Protein AF-A0A8T0PZX8-F1 (afdb_monomer)

Solvent-accessible surface area (backbone atoms only — not comparable to full-atom values): 11006 Å² total; per-residue (Å²): 132,82,58,60,73,60,50,55,68,70,72,46,56,75,95,49,55,88,48,50,64,61,62,67,60,56,53,52,51,56,51,53,50,53,57,45,56,72,73,74,70,61,57,67,67,56,56,52,50,53,52,47,52,56,51,48,56,43,44,46,49,36,42,56,49,49,52,52,53,50,48,55,52,49,53,53,52,51,56,52,50,52,54,53,54,57,38,67,77,66,71,53,68,79,55,51,58,56,54,52,52,54,54,48,51,53,50,54,52,50,52,51,50,52,51,52,41,54,54,36,50,50,48,53,55,52,49,39,56,49,49,24,73,74,72,77,47,68,53,48,58,55,52,48,55,61,39,56,73,36,97,81,28,54,62,41,57,60,73,65,45,64,70,56,54,53,51,51,53,53,52,52,53,53,53,51,50,56,51,52,51,54,63,59,53,55,60,53,48,56,54,64,74,74,106

Secondary structure (DSSP, 8-state):
---HHHHHHHSS-GGGGGGS--HHHHHHHHHHHHHHHHSS---HHHHHHHHHHHHHHHHHHHHHHHHHHHHHHHHHHHHHHHHHHHHHHHT-HHHHHHHHHHHHHHHHHHHHHHHHHHHHHHHHHHHHHHHHHHH-S-HHHHHHHHHHTSTT-HHHHHHH-HHHHHHHHHHHHHHHHHHHHHHHHHHHHHHHH--

InterPro domains:
  IPR004331 SPX domain [PF03105] (98-145)
  IPR004331 SPX domain [PS51382] (2-145)
  IPR045264 SPXM, SPX domain [cd14479] (2-141)
  IPR051572 Vacuolar Transporter Chaperone Complex Subunit [PTHR46140] (2-164)

Sequence (195 aa):
MVNFGKKLMVDQVEEWKGYYINYKLMKKMLKQYVEQTQHGGKDREHVLKEFSRILDDQIERIVLFLLQQQGHLASRIEELGEQRTALLEQYDISQVSQLRDAYREVGFDLIKLLRFVDMNATGIRKILKKFDKRFGYKFTDYYVTTRANHPYSQLQQVFKQVGIVAVVGALSRNLEYLHTMKEVLYPSMIIQQLL

Foldseek 3Di:
DDDLVVVLVVLDDPVCNVLAQPLVVLVVLLVVVLVVVVPDDDDPVVSLVVSLVVLVVSLVSNLVVLVVLLVVLVVLLVVLVVVVVVCVVVVDLVCLVVSLVSLVVSVVSLVNSVSRLVSRLVSSVVSLVVNCVSPVDPSVVVSCVVLVPDPPRSVCCSVVVPSSVVSVVSSVVVNVVSVVVVVVVPVVVVVVVVD

Structure (mmCIF, N/CA/C/O backbone):
data_AF-A0A8T0PZX8-F1
#
_entry.id   AF-A0A8T0PZX8-F1
#
loop_
_atom_site.group_PDB
_atom_site.id
_atom_site.type_symbol
_atom_site.label_atom_id
_atom_site.label_alt_id
_atom_site.label_comp_id
_atom_site.label_asym_id
_atom_site.label_entity_id
_atom_site.label_seq_id
_atom_site.pdbx_PDB_ins_code
_atom_site.Cartn_x
_atom_site.Cartn_y
_atom_site.Cartn_z
_atom_site.occupancy
_atom_site.B_iso_or_equiv
_atom_site.auth_seq_id
_atom_site.auth_comp_id
_atom_site.auth_asym_id
_atom_site.auth_atom_id
_atom_site.pdbx_PDB_model_num
ATOM 1 N N . MET A 1 1 ? 9.037 -23.197 -11.081 1.00 44.50 1 MET A N 1
ATOM 2 C CA . MET A 1 1 ? 9.090 -21.819 -10.527 1.00 44.50 1 MET A CA 1
ATOM 3 C C . MET A 1 1 ? 7.834 -21.065 -10.967 1.00 44.50 1 MET A C 1
ATOM 5 O O . MET A 1 1 ? 7.644 -20.874 -12.161 1.00 44.50 1 MET A O 1
ATOM 9 N N . VAL A 1 2 ? 6.936 -20.715 -10.038 1.00 49.59 2 VAL A N 1
ATOM 10 C CA . VAL A 1 2 ? 5.604 -20.156 -10.356 1.00 49.59 2 VAL A CA 1
ATOM 11 C C . VAL A 1 2 ? 5.730 -18.804 -11.072 1.00 49.59 2 VAL A C 1
ATOM 13 O O . VAL A 1 2 ? 6.507 -17.936 -10.665 1.00 49.59 2 VAL A O 1
ATOM 16 N N . ASN A 1 3 ? 4.970 -18.615 -12.153 1.00 82.00 3 ASN A N 1
ATOM 17 C CA . ASN A 1 3 ? 4.946 -17.372 -12.920 1.00 82.00 3 ASN A CA 1
ATOM 18 C C . ASN A 1 3 ? 4.297 -16.263 -12.076 1.00 82.00 3 ASN A C 1
ATOM 20 O O . ASN A 1 3 ? 3.077 -16.137 -12.056 1.00 82.00 3 ASN A O 1
ATOM 24 N N . PHE A 1 4 ? 5.115 -15.454 -11.392 1.00 85.50 4 PHE A N 1
ATOM 25 C CA . PHE A 1 4 ? 4.650 -14.351 -10.537 1.00 85.50 4 PHE A CA 1
ATOM 26 C C . PHE A 1 4 ? 3.641 -13.434 -11.236 1.00 85.50 4 PHE A C 1
ATOM 28 O O . PHE A 1 4 ? 2.720 -12.960 -10.594 1.00 85.50 4 PHE A O 1
ATOM 35 N N . GLY A 1 5 ? 3.767 -13.229 -12.554 1.00 82.38 5 GLY A N 1
ATOM 36 C CA . GLY A 1 5 ? 2.787 -12.439 -13.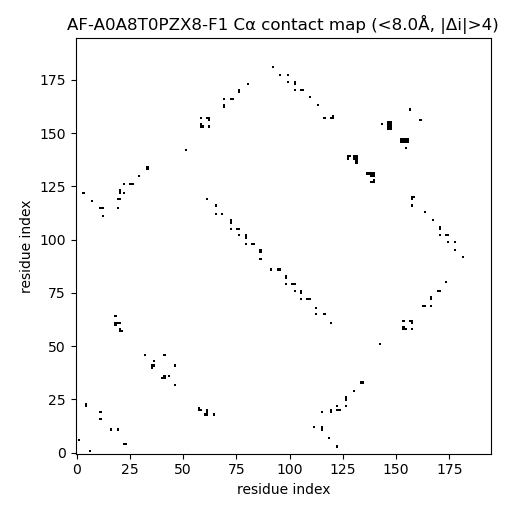296 1.00 82.38 5 GLY A CA 1
ATOM 37 C C . GLY A 1 5 ? 1.385 -13.053 -13.282 1.00 82.38 5 GLY A C 1
ATOM 38 O O . GLY A 1 5 ? 0.426 -12.309 -13.171 1.00 82.38 5 GLY A O 1
ATOM 39 N N . LYS A 1 6 ? 1.264 -14.386 -13.359 1.00 85.62 6 LYS A N 1
ATOM 40 C CA . LYS A 1 6 ? -0.027 -15.083 -13.237 1.00 85.62 6 LYS A CA 1
ATOM 41 C C . LYS A 1 6 ? -0.547 -15.024 -11.801 1.00 85.62 6 LYS A C 1
ATOM 43 O O . LYS A 1 6 ? -1.702 -14.682 -11.606 1.00 85.62 6 LYS A O 1
ATOM 48 N N . LYS A 1 7 ? 0.328 -15.283 -10.819 1.00 85.81 7 LYS A N 1
ATOM 49 C CA . LYS A 1 7 ? -0.013 -15.189 -9.390 1.00 85.81 7 LYS A CA 1
ATOM 50 C C . LYS A 1 7 ? -0.561 -13.803 -9.042 1.00 85.81 7 LYS A C 1
ATOM 52 O O . LYS A 1 7 ? -1.638 -13.711 -8.485 1.00 85.81 7 LYS A O 1
ATOM 57 N N . LEU A 1 8 ? 0.136 -12.744 -9.455 1.00 86.06 8 LEU A N 1
ATOM 58 C CA . LEU A 1 8 ? -0.289 -11.362 -9.242 1.00 86.06 8 LEU A CA 1
ATOM 59 C C . LEU A 1 8 ? -1.695 -11.097 -9.797 1.00 86.06 8 LEU A C 1
ATOM 61 O O . LEU A 1 8 ? -2.457 -10.429 -9.128 1.00 86.06 8 LEU A O 1
ATOM 65 N N . MET A 1 9 ? -2.053 -11.613 -10.978 1.00 84.69 9 MET A N 1
ATOM 66 C CA . MET A 1 9 ? -3.389 -11.363 -11.541 1.00 84.69 9 MET A CA 1
ATOM 67 C C . MET A 1 9 ? -4.508 -12.140 -10.844 1.00 84.69 9 MET A C 1
ATOM 69 O O . MET A 1 9 ? -5.630 -11.659 -10.816 1.00 84.69 9 MET A O 1
ATOM 73 N N . VAL A 1 10 ? -4.221 -13.334 -10.321 1.00 86.06 10 VAL A N 1
ATOM 74 C CA . VAL A 1 10 ? -5.215 -14.172 -9.625 1.00 86.06 10 VAL A CA 1
ATOM 75 C C . VAL A 1 10 ? -5.410 -13.717 -8.180 1.00 86.06 10 VAL A C 1
ATOM 77 O O . VAL A 1 10 ? -6.518 -13.730 -7.665 1.00 86.06 10 VAL A O 1
ATOM 80 N N . ASP A 1 11 ? -4.326 -13.299 -7.532 1.00 86.50 11 ASP A N 1
ATOM 81 C CA . ASP A 1 11 ? -4.306 -12.958 -6.110 1.00 86.50 11 ASP A CA 1
ATOM 82 C C . ASP A 1 11 ? -4.643 -11.484 -5.833 1.00 86.50 11 ASP A C 1
ATOM 84 O O . ASP A 1 11 ? -4.536 -11.025 -4.692 1.00 86.50 11 ASP A O 1
ATOM 88 N N . GLN A 1 12 ? -4.983 -10.732 -6.879 1.00 89.25 12 GLN A N 1
ATOM 89 C CA . GLN A 1 12 ? -5.394 -9.340 -6.789 1.00 89.25 12 GLN A CA 1
ATOM 90 C C . GLN A 1 12 ? -6.764 -9.224 -6.128 1.00 89.25 12 GLN A C 1
ATOM 92 O O . GLN A 1 12 ? -7.689 -9.966 -6.440 1.00 89.25 12 GLN A O 1
ATOM 97 N N . VAL A 1 13 ? -6.882 -8.253 -5.230 1.00 91.69 13 VAL A N 1
ATOM 98 C CA . VAL A 1 13 ? -8.173 -7.760 -4.757 1.00 91.69 13 VAL A CA 1
ATOM 99 C C . VAL A 1 13 ? -8.804 -6.987 -5.922 1.00 91.69 13 VAL A C 1
ATOM 101 O O . VAL A 1 13 ? -8.167 -6.070 -6.452 1.00 91.69 13 VAL A O 1
ATOM 104 N N . GLU A 1 14 ? -9.995 -7.392 -6.374 1.00 90.44 14 GLU A N 1
ATOM 105 C CA . GLU A 1 14 ? -10.574 -6.909 -7.641 1.00 90.44 14 GLU A CA 1
ATOM 106 C C . GLU A 1 14 ? -10.841 -5.402 -7.588 1.00 90.44 14 GLU A C 1
ATOM 108 O O . GLU A 1 14 ? -10.471 -4.681 -8.516 1.00 90.44 14 GLU A O 1
ATOM 113 N N . GLU A 1 15 ? -11.356 -4.902 -6.462 1.00 93.31 15 GLU A N 1
ATOM 114 C CA . GLU A 1 15 ? -11.605 -3.476 -6.245 1.00 93.31 15 GLU A CA 1
ATOM 115 C C . GLU A 1 15 ? -10.320 -2.626 -6.258 1.00 93.31 15 GLU A C 1
ATOM 117 O O . GLU A 1 15 ? -10.371 -1.419 -6.491 1.00 93.31 15 GLU A O 1
ATOM 122 N N . TRP A 1 16 ? -9.144 -3.235 -6.055 1.00 96.31 16 TRP A N 1
ATOM 123 C CA . TRP A 1 16 ? -7.860 -2.526 -5.957 1.00 96.31 16 TRP A CA 1
ATOM 124 C C . TRP A 1 16 ? -6.928 -2.764 -7.143 1.00 96.31 16 TRP A C 1
ATOM 126 O O . TRP A 1 16 ? -5.789 -2.290 -7.158 1.00 96.31 16 TRP A O 1
ATOM 136 N N . LYS A 1 17 ? -7.390 -3.486 -8.164 1.00 93.06 17 LYS A N 1
ATOM 137 C CA . LYS A 1 17 ? -6.601 -3.929 -9.321 1.00 93.06 17 LYS A CA 1
ATOM 138 C C . LYS A 1 17 ? -5.787 -2.818 -9.991 1.00 93.06 17 LYS A C 1
ATOM 140 O O . LYS A 1 17 ? -4.640 -3.050 -10.375 1.00 93.06 17 LYS A O 1
ATOM 145 N N . GLY A 1 18 ? -6.350 -1.611 -10.086 1.00 94.00 18 GLY A N 1
ATOM 146 C CA . GLY A 1 18 ? -5.702 -0.438 -10.684 1.00 94.00 18 GLY A CA 1
ATOM 147 C C . GLY A 1 18 ? -4.492 0.094 -9.907 1.00 94.00 18 GLY A C 1
ATOM 148 O O . GLY A 1 18 ? -3.626 0.747 -10.492 1.00 94.00 18 GLY A O 1
ATOM 149 N N . TYR A 1 19 ? -4.391 -0.222 -8.617 1.00 96.81 19 TYR A N 1
ATOM 150 C CA . TYR A 1 19 ? -3.339 0.281 -7.733 1.00 96.81 19 TYR A CA 1
ATOM 151 C C . TYR A 1 19 ? -2.151 -0.669 -7.615 1.00 96.81 19 TYR A C 1
ATOM 153 O O . TYR A 1 19 ? -1.088 -0.257 -7.163 1.00 96.81 19 TYR A O 1
ATOM 161 N N . TYR A 1 20 ? -2.276 -1.920 -8.067 1.00 96.62 20 TYR A N 1
ATOM 162 C CA . TYR A 1 20 ? -1.140 -2.836 -8.112 1.00 96.62 20 TYR A CA 1
ATOM 163 C C . TYR A 1 20 ? -0.103 -2.403 -9.158 1.00 96.62 20 TYR A C 1
ATOM 165 O O . TYR A 1 20 ? -0.408 -1.768 -10.174 1.00 96.62 20 TYR A O 1
ATOM 173 N N . ILE A 1 21 ? 1.147 -2.812 -8.947 1.00 95.44 21 ILE A N 1
ATOM 174 C CA . ILE A 1 21 ? 2.220 -2.651 -9.925 1.00 95.44 21 ILE A CA 1
ATOM 175 C C . ILE A 1 21 ? 1.834 -3.321 -11.245 1.00 95.44 21 ILE A C 1
ATOM 177 O O . ILE A 1 21 ? 1.529 -4.518 -11.298 1.00 95.44 21 ILE A O 1
ATOM 181 N N . ASN A 1 22 ? 1.924 -2.579 -12.353 1.00 95.06 22 ASN A N 1
ATOM 182 C CA . ASN A 1 22 ? 1.667 -3.134 -13.677 1.00 95.06 22 ASN A CA 1
ATOM 183 C C . ASN A 1 22 ? 2.859 -3.981 -14.164 1.00 95.06 22 ASN A C 1
ATOM 185 O O . ASN A 1 22 ? 3.610 -3.624 -15.073 1.00 95.06 22 ASN A O 1
ATOM 189 N N . TYR A 1 23 ? 3.042 -5.152 -13.551 1.00 94.19 23 TYR A N 1
ATOM 190 C CA . TYR A 1 23 ? 4.178 -6.037 -13.811 1.00 94.19 23 TYR A CA 1
ATOM 191 C C . TYR A 1 23 ? 4.241 -6.514 -15.273 1.00 94.19 23 TYR A C 1
ATOM 193 O O . TYR A 1 23 ? 5.318 -6.816 -15.794 1.00 94.19 23 TYR A O 1
ATOM 201 N N . LYS A 1 24 ? 3.092 -6.600 -15.960 1.00 92.06 24 LYS A N 1
ATOM 202 C CA . LYS A 1 24 ? 3.024 -6.951 -17.386 1.00 92.06 24 LYS A CA 1
ATOM 203 C C . LYS A 1 24 ? 3.605 -5.835 -18.253 1.00 92.06 24 LYS A C 1
ATOM 205 O O . LYS A 1 24 ? 4.468 -6.137 -19.078 1.00 92.06 24 LYS A O 1
ATOM 210 N N . LEU A 1 25 ? 3.179 -4.588 -18.037 1.00 93.00 25 LEU A N 1
ATOM 211 C CA . LEU A 1 25 ? 3.715 -3.412 -18.725 1.00 93.00 25 LEU A CA 1
ATOM 212 C C . LEU A 1 25 ? 5.226 -3.314 -18.520 1.00 93.00 25 LEU A C 1
ATOM 214 O O . LEU A 1 25 ? 5.972 -3.332 -19.494 1.00 93.00 25 LEU A O 1
ATOM 218 N N . MET A 1 26 ? 5.680 -3.353 -17.265 1.00 93.88 26 MET A N 1
ATOM 219 C CA . MET A 1 26 ? 7.102 -3.226 -16.940 1.00 93.88 26 MET A CA 1
ATOM 220 C C . MET A 1 26 ? 7.957 -4.300 -17.627 1.00 93.88 26 MET A C 1
ATOM 222 O O . MET A 1 26 ? 9.027 -4.020 -18.160 1.00 93.88 26 MET A O 1
ATOM 226 N N . LYS A 1 27 ? 7.477 -5.551 -17.684 1.00 93.44 27 LYS A N 1
ATOM 227 C CA . LYS A 1 27 ? 8.163 -6.621 -18.429 1.00 93.44 27 LYS A CA 1
ATOM 228 C C . LYS A 1 27 ? 8.225 -6.357 -19.933 1.00 93.44 27 LYS A C 1
ATOM 230 O O . LYS A 1 27 ? 9.238 -6.698 -20.542 1.00 93.44 27 LYS A O 1
ATOM 235 N N . LYS A 1 28 ? 7.145 -5.839 -20.528 1.00 92.31 28 LYS A N 1
ATOM 236 C CA . LYS A 1 28 ? 7.087 -5.523 -21.963 1.00 92.31 28 LYS A CA 1
ATOM 237 C C . LYS A 1 28 ? 8.106 -4.436 -22.300 1.00 92.31 28 LYS A C 1
ATOM 239 O O . LYS A 1 28 ? 8.876 -4.616 -23.236 1.00 92.31 28 LYS A O 1
ATOM 244 N N . MET A 1 29 ? 8.174 -3.395 -21.476 1.00 90.06 29 MET A N 1
ATOM 245 C CA . MET A 1 29 ? 9.145 -2.311 -21.618 1.00 90.06 29 MET A CA 1
ATOM 246 C C . MET A 1 29 ? 10.589 -2.808 -21.558 1.00 90.06 29 MET A C 1
ATOM 248 O O . MET A 1 29 ? 11.374 -2.521 -22.453 1.00 90.06 29 MET A O 1
ATOM 252 N N . LEU A 1 30 ? 10.924 -3.653 -20.574 1.00 89.69 30 LEU A N 1
ATOM 253 C CA . LEU A 1 30 ? 12.258 -4.259 -20.497 1.00 89.69 30 LEU A CA 1
ATOM 254 C C . LEU A 1 30 ? 12.631 -5.037 -21.765 1.00 89.69 30 LEU A C 1
ATOM 256 O O . LEU A 1 30 ? 13.795 -5.047 -22.147 1.00 89.69 30 LEU A O 1
ATOM 260 N N . LYS A 1 31 ? 11.668 -5.718 -22.399 1.00 89.81 31 LYS A N 1
ATOM 261 C CA . LYS A 1 31 ? 11.915 -6.447 -23.649 1.00 89.81 31 LYS A CA 1
ATOM 262 C C . LYS A 1 31 ? 12.235 -5.478 -24.794 1.00 89.81 31 LYS A C 1
ATOM 264 O O . LYS A 1 31 ? 13.222 -5.688 -25.487 1.00 89.81 31 LYS A O 1
ATOM 269 N N . GLN A 1 32 ? 11.450 -4.409 -24.927 1.00 87.50 32 GLN A N 1
ATOM 270 C CA . GLN A 1 32 ? 11.656 -3.376 -25.948 1.00 87.50 32 GLN A CA 1
ATOM 271 C C . GLN A 1 32 ? 13.009 -2.677 -25.792 1.00 87.50 32 GLN A C 1
ATOM 273 O O . GLN A 1 32 ? 13.695 -2.443 -26.780 1.00 87.50 32 GLN A O 1
ATOM 278 N N . TYR A 1 33 ? 13.429 -2.389 -24.558 1.00 86.00 33 TYR A N 1
ATOM 279 C CA . TYR A 1 33 ? 14.741 -1.796 -24.311 1.00 86.00 33 TYR A CA 1
ATOM 280 C C . TYR A 1 33 ? 15.886 -2.714 -24.726 1.00 86.00 33 TYR A C 1
ATOM 282 O O . TYR A 1 33 ? 16.826 -2.232 -25.343 1.00 86.00 33 TYR A O 1
ATOM 290 N N . VAL A 1 34 ? 15.794 -4.024 -24.462 1.00 83.69 34 VAL A N 1
ATOM 291 C CA . VAL A 1 34 ? 16.811 -4.983 -24.928 1.00 83.69 34 VAL A CA 1
ATOM 292 C C . VAL A 1 34 ? 16.920 -4.962 -26.455 1.00 83.69 34 VAL A C 1
ATOM 294 O O . VAL A 1 34 ? 18.023 -4.814 -26.976 1.00 83.69 34 VAL A O 1
ATOM 297 N N . GLU A 1 35 ? 15.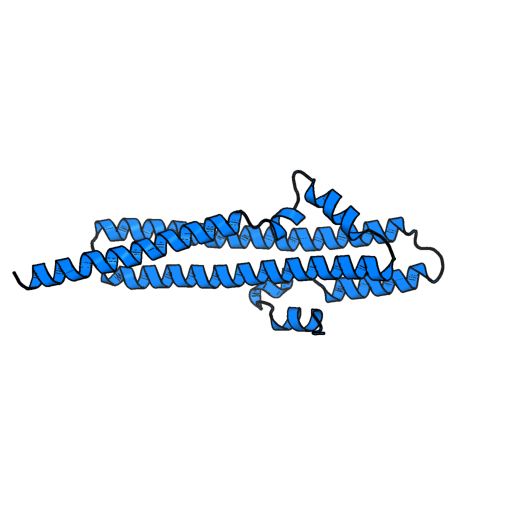789 -5.035 -27.162 1.00 82.88 35 GLU A N 1
ATOM 298 C CA . GLU A 1 35 ? 15.740 -4.991 -28.632 1.00 82.88 35 GLU A CA 1
ATOM 299 C C . GLU A 1 35 ? 16.363 -3.688 -29.177 1.00 82.88 35 GLU A C 1
ATOM 301 O O . GLU A 1 35 ? 17.179 -3.731 -30.096 1.00 82.88 35 GLU A O 1
ATOM 306 N N . GLN A 1 36 ? 16.061 -2.541 -28.558 1.00 77.25 36 GLN A N 1
ATOM 307 C CA . GLN A 1 36 ? 16.585 -1.222 -28.947 1.00 77.25 36 GLN A CA 1
ATOM 308 C C . GLN A 1 36 ? 18.080 -1.049 -28.644 1.00 77.25 36 GLN A C 1
ATOM 310 O O . GLN A 1 36 ? 18.794 -0.420 -29.419 1.00 77.25 36 GLN A O 1
ATOM 315 N N . THR A 1 37 ? 18.581 -1.619 -27.545 1.00 74.88 37 THR A N 1
ATOM 316 C CA . THR A 1 37 ? 20.015 -1.567 -27.209 1.00 74.88 37 THR A CA 1
ATOM 317 C C . THR A 1 37 ? 20.876 -2.468 -28.097 1.00 74.88 37 THR A C 1
ATOM 319 O O . THR A 1 37 ? 22.060 -2.196 -28.257 1.00 74.88 37 THR A O 1
ATOM 322 N N . GLN A 1 38 ? 20.297 -3.512 -28.702 1.00 71.38 38 GLN A N 1
ATOM 323 C CA . GLN A 1 38 ? 21.009 -4.437 -29.592 1.00 71.38 38 GLN A CA 1
ATOM 324 C C . GLN A 1 38 ? 21.144 -3.924 -31.037 1.00 71.38 38 GLN A C 1
ATOM 326 O O . GLN A 1 38 ? 22.088 -4.309 -31.716 1.00 71.38 38 GLN A O 1
ATOM 331 N N . HIS A 1 39 ? 20.247 -3.044 -31.497 1.00 61.72 39 HIS A N 1
ATOM 332 C CA . HIS A 1 39 ? 20.202 -2.559 -32.889 1.00 61.72 39 HIS A CA 1
ATOM 333 C C . HIS A 1 39 ? 20.787 -1.144 -33.083 1.00 61.72 39 HIS A C 1
ATOM 335 O O . HIS A 1 39 ? 20.496 -0.490 -34.078 1.00 61.72 39 HIS A O 1
ATOM 341 N N . GLY A 1 40 ? 21.634 -0.678 -32.156 1.00 55.28 40 GLY A N 1
ATOM 342 C CA . GLY A 1 40 ? 22.456 0.522 -32.349 1.00 55.28 40 GLY A CA 1
ATOM 343 C C . GLY A 1 40 ? 21.797 1.859 -31.990 1.00 55.28 40 GLY A C 1
ATOM 344 O O . GLY A 1 40 ? 21.529 2.667 -32.871 1.00 55.28 40 GLY A O 1
ATOM 345 N N . GLY A 1 41 ? 21.669 2.157 -30.688 1.00 55.53 41 GLY A N 1
ATOM 346 C CA . GLY A 1 41 ? 21.868 3.549 -30.250 1.00 55.53 41 GLY A CA 1
ATOM 347 C C . GLY A 1 41 ? 20.813 4.231 -29.377 1.00 55.53 41 GLY A C 1
ATOM 348 O O . GLY A 1 41 ? 20.714 5.452 -29.441 1.00 55.53 41 GLY A O 1
ATOM 349 N N . LYS A 1 42 ? 20.059 3.536 -28.513 1.00 57.03 42 LYS A N 1
ATOM 350 C CA . LYS A 1 42 ? 19.557 4.253 -27.323 1.00 57.03 42 LYS A CA 1
ATOM 351 C C . LYS A 1 42 ? 20.672 4.362 -26.296 1.00 57.03 42 LYS A C 1
ATOM 353 O O . LYS A 1 42 ? 21.214 3.340 -25.874 1.00 57.03 42 LYS A O 1
ATOM 358 N N . ASP A 1 43 ? 20.964 5.597 -25.893 1.00 72.25 43 ASP A N 1
ATOM 359 C CA . ASP A 1 43 ? 21.873 5.869 -24.791 1.00 72.25 43 ASP A CA 1
ATOM 360 C C . ASP A 1 43 ? 21.383 5.112 -23.551 1.00 72.25 43 ASP A C 1
ATOM 362 O O . ASP A 1 43 ? 20.216 5.184 -23.150 1.00 72.25 43 ASP A O 1
ATOM 366 N N . ARG A 1 44 ? 22.272 4.313 -22.973 1.00 74.88 44 ARG A N 1
ATOM 367 C CA . ARG A 1 44 ? 22.003 3.487 -21.797 1.00 74.88 44 ARG A CA 1
ATOM 368 C C . ARG A 1 44 ? 21.448 4.333 -20.651 1.00 74.88 44 ARG A C 1
ATOM 370 O O . ARG A 1 44 ? 20.591 3.861 -19.901 1.00 74.88 44 ARG A O 1
ATOM 377 N N . GLU A 1 45 ? 21.913 5.573 -20.537 1.00 81.06 45 GLU A N 1
ATOM 378 C CA . GLU A 1 45 ? 21.422 6.535 -19.557 1.00 81.06 45 GLU A CA 1
ATOM 379 C C . GLU A 1 45 ? 19.927 6.833 -19.744 1.00 81.06 45 GLU A C 1
ATOM 381 O O . GLU A 1 45 ? 19.164 6.826 -18.774 1.00 81.06 45 GLU A O 1
ATOM 386 N N . HIS A 1 46 ? 19.471 6.979 -20.990 1.00 84.62 46 HIS A N 1
ATOM 387 C CA . HIS A 1 46 ? 18.061 7.193 -21.303 1.00 84.62 46 HIS A CA 1
ATOM 388 C C . HIS A 1 46 ? 17.193 6.017 -20.838 1.00 84.62 46 HIS A C 1
ATOM 390 O O . HIS A 1 46 ? 16.157 6.226 -20.210 1.00 84.62 46 HIS A O 1
ATOM 396 N N . VAL A 1 47 ? 17.614 4.773 -21.098 1.00 85.44 47 VAL A N 1
ATOM 397 C CA . VAL A 1 47 ? 16.876 3.568 -20.668 1.00 85.44 47 VAL A CA 1
ATOM 398 C C . VAL A 1 47 ? 16.753 3.508 -19.144 1.00 85.44 47 VAL A C 1
ATOM 400 O O . VAL A 1 47 ? 15.678 3.209 -18.619 1.00 85.44 47 VAL A O 1
ATOM 403 N N . LEU A 1 48 ? 17.840 3.813 -18.429 1.00 84.44 48 LEU A N 1
ATOM 404 C CA . LEU A 1 48 ? 17.857 3.847 -16.965 1.00 84.44 48 LEU A CA 1
ATOM 405 C C . LEU A 1 48 ? 16.914 4.921 -16.422 1.00 84.44 48 LEU A C 1
ATOM 407 O O . LEU A 1 48 ? 16.119 4.641 -15.521 1.00 84.44 48 LEU A O 1
ATOM 411 N N . LYS A 1 49 ? 16.970 6.129 -16.986 1.00 88.31 49 LYS A N 1
ATOM 412 C CA . LYS A 1 49 ? 16.132 7.260 -16.582 1.00 88.31 49 LYS A CA 1
ATOM 413 C C . LYS A 1 49 ? 14.653 6.986 -16.846 1.00 88.31 49 LYS A C 1
ATOM 415 O O . LYS A 1 49 ? 13.828 7.178 -15.956 1.00 88.31 49 LYS A O 1
ATOM 420 N N . GLU A 1 50 ? 14.321 6.480 -18.030 1.00 90.50 50 GLU A N 1
ATOM 421 C CA . GLU A 1 50 ? 12.946 6.176 -18.431 1.00 90.50 50 GLU A CA 1
ATOM 422 C C . GLU A 1 50 ? 12.349 5.041 -17.587 1.00 90.50 50 GLU A C 1
ATOM 424 O O . GLU A 1 50 ? 11.233 5.161 -17.081 1.00 90.50 50 GLU A O 1
ATOM 429 N N . PHE A 1 51 ? 13.105 3.957 -17.368 1.00 90.69 51 PHE A N 1
ATOM 430 C CA . PHE A 1 51 ? 12.668 2.865 -16.498 1.00 90.69 51 PHE A CA 1
ATOM 431 C C . PHE A 1 51 ? 12.484 3.322 -15.047 1.00 90.69 51 PHE A C 1
ATOM 433 O O . PHE A 1 51 ? 11.485 2.960 -14.424 1.00 90.69 51 PHE A O 1
ATOM 440 N N . SER A 1 52 ? 13.421 4.120 -14.522 1.00 91.50 52 SER A N 1
ATOM 441 C CA . SER A 1 52 ? 13.340 4.649 -13.157 1.00 91.50 52 SER A CA 1
ATOM 442 C C . SER A 1 52 ? 12.103 5.514 -12.980 1.00 91.50 52 SER A C 1
ATOM 444 O O . SER A 1 52 ? 11.345 5.262 -12.055 1.00 91.50 52 SER A O 1
ATOM 446 N N . ARG A 1 53 ? 11.849 6.449 -13.907 1.00 93.88 53 ARG A N 1
ATOM 447 C CA . ARG A 1 53 ? 10.671 7.324 -13.870 1.00 93.88 53 ARG A CA 1
ATOM 448 C C . ARG A 1 53 ? 9.377 6.519 -13.811 1.00 93.88 53 ARG A C 1
ATOM 450 O O . ARG A 1 53 ? 8.540 6.756 -12.958 1.00 93.88 53 ARG A O 1
ATOM 457 N N . ILE A 1 54 ? 9.233 5.518 -14.675 1.00 94.56 54 ILE A N 1
ATOM 458 C CA . ILE A 1 54 ? 8.000 4.726 -14.724 1.00 94.56 54 ILE A CA 1
ATOM 459 C C . ILE A 1 54 ? 7.849 3.858 -13.475 1.00 94.56 54 ILE A C 1
ATOM 461 O O . ILE A 1 54 ? 6.736 3.675 -12.991 1.00 94.56 54 ILE A O 1
ATOM 465 N N . LEU A 1 55 ? 8.945 3.315 -12.938 1.00 94.81 55 LEU A N 1
ATOM 466 C CA . LEU A 1 55 ? 8.892 2.586 -11.674 1.00 94.81 55 LEU A CA 1
ATOM 467 C C . LEU A 1 55 ? 8.545 3.515 -10.499 1.00 94.81 55 LEU A C 1
ATOM 469 O O . LEU A 1 55 ? 7.736 3.115 -9.665 1.00 94.81 55 LEU A O 1
ATOM 473 N N . ASP A 1 56 ? 9.101 4.729 -10.473 1.00 94.06 56 ASP A N 1
ATOM 474 C CA . ASP A 1 56 ? 8.779 5.777 -9.501 1.00 94.06 56 ASP A CA 1
ATOM 475 C C . ASP A 1 56 ? 7.268 6.111 -9.574 1.00 94.06 56 ASP A C 1
ATOM 477 O O . ASP A 1 56 ? 6.592 6.001 -8.553 1.00 94.06 56 ASP A O 1
ATOM 481 N N . ASP A 1 57 ? 6.704 6.333 -10.773 1.00 94.94 57 ASP A N 1
ATOM 482 C CA . ASP A 1 57 ? 5.260 6.573 -10.989 1.00 94.94 57 ASP A CA 1
ATOM 483 C C . ASP A 1 57 ? 4.389 5.399 -10.478 1.00 94.94 57 ASP A C 1
ATOM 485 O O . ASP A 1 57 ? 3.318 5.584 -9.893 1.00 94.94 57 ASP A O 1
ATOM 489 N N . GLN A 1 58 ? 4.820 4.147 -10.705 1.00 95.88 58 GLN A N 1
ATOM 490 C CA . GLN A 1 58 ? 4.098 2.979 -10.184 1.00 95.88 58 GLN A CA 1
ATOM 491 C C . GLN A 1 58 ? 4.139 2.925 -8.651 1.00 95.88 58 GLN A C 1
ATOM 493 O O . GLN A 1 58 ? 3.132 2.569 -8.039 1.00 95.88 58 GLN A O 1
ATOM 498 N N . ILE A 1 59 ? 5.286 3.234 -8.039 1.00 94.50 59 ILE A N 1
ATOM 499 C CA . ILE A 1 59 ? 5.460 3.217 -6.581 1.00 94.50 59 ILE A CA 1
ATOM 500 C C . ILE A 1 59 ? 4.640 4.324 -5.935 1.00 94.50 59 ILE A C 1
ATOM 502 O O . ILE A 1 59 ? 3.944 4.046 -4.965 1.00 94.50 59 ILE A O 1
ATOM 506 N N . GLU A 1 60 ? 4.669 5.536 -6.481 1.00 94.31 60 GLU A N 1
ATOM 507 C CA . GLU A 1 60 ? 3.865 6.653 -5.988 1.00 94.31 60 GLU A CA 1
ATOM 508 C C . GLU A 1 60 ? 2.381 6.282 -5.941 1.00 94.31 60 GLU A C 1
ATOM 510 O O . GLU A 1 60 ? 1.749 6.392 -4.893 1.00 94.31 60 GLU A O 1
ATOM 515 N N . ARG A 1 61 ? 1.836 5.722 -7.030 1.00 96.25 61 ARG A N 1
ATOM 516 C CA . ARG A 1 61 ? 0.436 5.273 -7.060 1.00 96.25 61 ARG A CA 1
ATOM 517 C C . ARG A 1 61 ? 0.123 4.231 -5.981 1.00 96.25 61 ARG A C 1
ATOM 519 O O . ARG A 1 61 ? -0.943 4.286 -5.371 1.00 96.25 61 ARG A O 1
ATOM 526 N N . ILE A 1 62 ? 1.028 3.275 -5.757 1.00 95.50 62 ILE A N 1
ATOM 527 C CA . ILE A 1 62 ? 0.880 2.248 -4.712 1.00 95.50 62 ILE A CA 1
ATOM 528 C C . ILE A 1 62 ? 0.860 2.898 -3.326 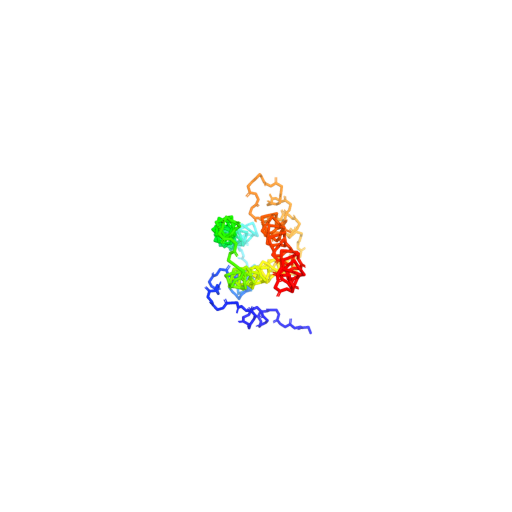1.00 95.50 62 ILE A C 1
ATOM 530 O O . ILE A 1 62 ? 0.049 2.512 -2.487 1.00 95.50 62 ILE A O 1
ATOM 534 N N . VAL A 1 63 ? 1.745 3.865 -3.083 1.00 93.06 63 VAL A N 1
ATOM 535 C CA . VAL A 1 63 ? 1.880 4.522 -1.780 1.00 93.06 63 VAL A CA 1
ATOM 536 C C . VAL A 1 63 ? 0.700 5.437 -1.485 1.00 93.06 63 VAL A C 1
ATOM 538 O O . VAL A 1 63 ? 0.145 5.350 -0.396 1.00 93.06 63 VAL A O 1
ATOM 541 N N . LEU A 1 64 ? 0.265 6.257 -2.443 1.00 94.56 64 LEU A N 1
ATOM 542 C CA . LEU A 1 64 ? -0.911 7.113 -2.265 1.00 94.56 64 LEU A CA 1
ATOM 543 C C . LEU A 1 64 ? -2.156 6.283 -1.940 1.00 94.56 64 LEU A C 1
ATOM 545 O O . LEU A 1 64 ? -2.904 6.615 -1.023 1.00 94.56 64 LEU A O 1
ATOM 549 N N . PHE A 1 65 ? -2.333 5.154 -2.631 1.00 96.00 65 PHE A N 1
ATOM 550 C CA . PHE A 1 65 ? -3.418 4.230 -2.328 1.00 96.00 65 PHE A CA 1
ATOM 551 C C . PHE A 1 65 ? -3.279 3.592 -0.938 1.00 96.00 65 PHE A C 1
ATOM 553 O O . PHE A 1 65 ? -4.255 3.519 -0.196 1.00 96.00 65 PHE A O 1
ATOM 560 N N . LEU A 1 66 ? -2.071 3.163 -0.556 1.00 92.88 66 LEU A N 1
ATOM 561 C CA . LEU A 1 66 ? -1.802 2.626 0.779 1.00 92.88 66 LEU A CA 1
ATOM 562 C C . LEU A 1 66 ? -2.162 3.640 1.877 1.00 92.88 66 LEU A C 1
ATOM 564 O O . LEU A 1 66 ? -2.868 3.277 2.815 1.00 92.88 66 LEU A O 1
ATOM 568 N N . LEU A 1 67 ? -1.731 4.895 1.735 1.00 92.31 67 LEU A N 1
ATOM 569 C CA . LEU A 1 67 ? -2.040 5.971 2.680 1.00 92.31 67 LEU A CA 1
ATOM 570 C C . LEU A 1 67 ? -3.548 6.205 2.794 1.00 92.31 67 LEU A C 1
ATOM 572 O O . LEU A 1 67 ? -4.073 6.308 3.900 1.00 92.31 67 LEU A O 1
ATOM 576 N N . GLN A 1 68 ? -4.255 6.221 1.662 1.00 95.38 68 GLN A N 1
ATOM 577 C CA . GLN A 1 68 ? -5.708 6.356 1.645 1.00 95.38 68 GLN A CA 1
ATOM 578 C C . GLN A 1 68 ? -6.393 5.218 2.423 1.00 95.38 68 GLN A C 1
ATOM 580 O O . GLN A 1 68 ? -7.249 5.476 3.267 1.00 95.38 68 GLN A O 1
ATOM 585 N N . GLN A 1 69 ? -6.000 3.961 2.187 1.00 95.62 69 GLN A N 1
ATOM 586 C CA . GLN A 1 69 ? -6.584 2.816 2.899 1.00 95.62 69 GLN A CA 1
ATOM 587 C C . GLN A 1 69 ? -6.236 2.815 4.393 1.00 95.62 69 GLN A C 1
ATOM 589 O O . GLN A 1 69 ? -7.082 2.475 5.216 1.00 95.62 69 GLN A O 1
ATOM 594 N N . GLN A 1 70 ? -5.023 3.233 4.766 1.00 91.44 70 GLN A N 1
ATOM 595 C CA . GLN A 1 70 ? -4.655 3.419 6.173 1.00 91.44 70 GLN A CA 1
ATOM 596 C C . GLN A 1 70 ? -5.531 4.474 6.852 1.00 91.44 70 GLN A C 1
ATOM 598 O O . GLN A 1 70 ? -5.983 4.236 7.968 1.00 91.44 70 GLN A O 1
ATOM 603 N N . GLY A 1 71 ? -5.807 5.593 6.172 1.00 94.00 71 GLY A N 1
ATOM 604 C CA . GLY A 1 71 ? -6.729 6.623 6.653 1.00 94.00 71 GLY A CA 1
ATOM 605 C C . GLY A 1 71 ? -8.135 6.073 6.887 1.00 94.00 71 GLY A C 1
ATOM 606 O O . GLY A 1 71 ? -8.671 6.229 7.977 1.00 94.00 71 GLY A O 1
ATOM 607 N N . HIS A 1 72 ? -8.692 5.336 5.920 1.00 96.06 72 HIS A N 1
ATOM 608 C CA . HIS A 1 72 ? -10.009 4.705 6.072 1.00 96.06 72 HIS A CA 1
ATOM 609 C C . HIS A 1 72 ? -10.077 3.735 7.260 1.00 96.06 72 HIS A C 1
ATOM 611 O O . HIS A 1 72 ? -11.055 3.742 8.006 1.00 96.06 72 HIS A O 1
ATOM 617 N N . LEU A 1 73 ? -9.048 2.903 7.456 1.00 95.31 73 LEU A N 1
ATOM 618 C CA . LEU A 1 73 ? -8.990 1.991 8.601 1.00 95.31 73 LEU A CA 1
ATOM 619 C C . LEU A 1 73 ? -8.859 2.752 9.925 1.00 95.31 73 LEU A C 1
ATOM 621 O O . LEU A 1 73 ? -9.510 2.380 10.897 1.00 95.31 73 LEU A O 1
ATOM 625 N N . ALA A 1 74 ? -8.040 3.805 9.965 1.00 93.44 74 ALA A N 1
ATOM 626 C CA . ALA A 1 74 ? -7.855 4.625 11.157 1.00 93.44 74 ALA A CA 1
ATOM 627 C C . ALA A 1 74 ? -9.163 5.306 11.582 1.00 93.44 74 ALA A C 1
ATOM 629 O O . ALA A 1 74 ? -9.561 5.143 12.733 1.00 93.44 74 ALA A O 1
ATOM 630 N N . SER A 1 75 ? -9.865 5.965 10.653 1.00 96.38 75 SER A N 1
ATOM 631 C CA . SER A 1 75 ? -11.155 6.612 10.931 1.00 96.38 75 SER A CA 1
ATOM 632 C C . SER A 1 75 ? -12.196 5.614 11.438 1.00 96.38 75 SER A C 1
ATOM 634 O O . SER A 1 75 ? -12.833 5.859 12.454 1.00 96.38 75 SER A O 1
ATOM 636 N N . ARG A 1 76 ? -12.300 4.428 10.821 1.00 97.12 76 ARG A N 1
ATOM 637 C CA . ARG A 1 76 ? -13.216 3.383 11.310 1.00 97.12 76 ARG A CA 1
ATOM 638 C C . ARG A 1 76 ? -12.869 2.909 12.721 1.00 97.12 76 ARG A C 1
ATOM 640 O O . ARG A 1 76 ? -13.764 2.635 13.509 1.00 97.12 76 ARG A O 1
ATOM 647 N N . ILE A 1 77 ? -11.585 2.777 13.059 1.00 94.25 77 ILE A N 1
ATOM 648 C CA . ILE A 1 77 ? -11.170 2.388 14.417 1.00 94.25 77 ILE A CA 1
ATOM 649 C C . ILE A 1 77 ? -11.520 3.476 15.437 1.00 94.25 77 ILE A C 1
ATOM 651 O O . ILE A 1 77 ? -11.920 3.135 16.551 1.00 94.25 77 ILE A O 1
ATOM 655 N N . GLU A 1 78 ? -11.356 4.747 15.068 1.00 94.81 78 GLU A N 1
ATOM 656 C CA . GLU A 1 78 ? -11.712 5.905 15.893 1.00 94.81 78 GLU A CA 1
ATOM 657 C C . GLU A 1 78 ? -13.222 5.943 16.168 1.00 94.81 78 GLU A C 1
ATOM 659 O O . GLU A 1 78 ? -13.616 5.894 17.332 1.00 94.81 78 GLU A O 1
ATOM 664 N N . GLU A 1 79 ? -14.054 5.861 15.125 1.00 95.81 79 GLU A N 1
ATOM 665 C CA . GLU A 1 79 ? -15.524 5.805 15.225 1.00 95.81 79 GLU A CA 1
ATOM 666 C C . GLU A 1 79 ? -16.005 4.644 16.114 1.00 95.81 79 GLU A C 1
ATOM 668 O O . GLU A 1 79 ? -16.848 4.816 16.997 1.00 95.81 79 GLU A O 1
ATOM 673 N N . LEU A 1 80 ? -15.440 3.443 15.936 1.00 94.81 80 LEU A N 1
ATOM 674 C CA . LEU A 1 80 ? -15.767 2.293 16.788 1.00 94.81 80 LEU A CA 1
ATOM 675 C C . LEU A 1 80 ? -15.316 2.514 18.243 1.00 94.81 80 LEU A C 1
ATOM 677 O O . LEU A 1 80 ? -15.952 2.024 19.177 1.00 94.81 80 LEU A O 1
ATOM 681 N N . GLY A 1 81 ? -14.224 3.256 18.453 1.00 91.69 81 GLY A N 1
ATOM 682 C CA . GLY A 1 81 ? -13.740 3.637 19.779 1.00 91.69 81 GLY A CA 1
ATOM 683 C C . GLY A 1 81 ? -14.694 4.585 20.510 1.00 91.69 81 GLY A C 1
ATOM 684 O O . GLY A 1 81 ? -14.901 4.427 21.719 1.00 91.69 81 GLY A O 1
ATOM 685 N N . GLU A 1 82 ? -15.312 5.521 19.790 1.00 91.81 82 GLU A N 1
ATOM 686 C CA . GLU A 1 82 ? -16.356 6.408 20.315 1.00 91.81 82 GLU A CA 1
ATOM 687 C C . GLU A 1 82 ? -17.616 5.618 20.684 1.00 91.81 82 GLU A C 1
ATOM 689 O O . GLU A 1 82 ? -18.089 5.711 21.818 1.00 91.81 82 GLU A O 1
ATOM 694 N N . GLN A 1 83 ? -18.095 4.750 19.782 1.00 90.50 83 GLN A N 1
ATOM 695 C CA . GLN A 1 83 ? -19.244 3.869 20.041 1.00 90.50 83 GLN A CA 1
ATOM 696 C C . GLN A 1 83 ? -19.022 2.999 21.278 1.00 90.50 83 GLN A C 1
ATOM 698 O O . GLN A 1 83 ? -19.893 2.881 22.137 1.00 90.50 83 GLN A O 1
ATOM 703 N N . ARG A 1 84 ? -17.822 2.428 21.417 1.00 88.56 84 ARG A N 1
ATOM 704 C CA . ARG A 1 84 ? -17.441 1.661 22.604 1.00 88.56 84 ARG A CA 1
ATOM 705 C C . ARG A 1 84 ? -17.539 2.485 23.887 1.00 88.56 84 ARG A C 1
ATOM 707 O O . ARG A 1 84 ? -17.958 1.956 24.912 1.00 88.56 84 ARG A O 1
ATOM 714 N N . THR A 1 85 ? -17.110 3.744 23.843 1.00 86.75 85 THR A N 1
ATOM 715 C CA . THR A 1 85 ? -17.127 4.636 25.011 1.00 86.75 85 THR A CA 1
ATOM 716 C C . THR A 1 85 ? -18.563 4.951 25.422 1.00 86.75 85 THR A C 1
ATOM 718 O O . THR A 1 85 ? -18.892 4.820 26.594 1.00 86.75 85 THR A O 1
ATOM 721 N N . ALA A 1 86 ? -19.446 5.230 24.461 1.00 86.06 86 ALA A N 1
ATOM 722 C CA . ALA A 1 86 ? -20.870 5.433 24.728 1.00 86.06 86 ALA A CA 1
ATOM 723 C C . ALA A 1 86 ? -21.560 4.170 25.288 1.00 86.06 86 ALA A C 1
ATOM 725 O O . ALA A 1 86 ? -22.395 4.257 26.186 1.00 86.06 86 ALA A O 1
ATOM 726 N N . LEU A 1 87 ? -21.186 2.976 24.810 1.00 82.81 87 LEU A N 1
ATOM 727 C CA . LEU A 1 87 ? -21.731 1.711 25.321 1.00 82.81 87 LEU A CA 1
ATOM 728 C C . LEU A 1 87 ? -21.362 1.440 26.784 1.00 82.81 87 LEU A C 1
ATOM 730 O O . LEU A 1 87 ? -22.170 0.876 27.521 1.00 82.81 87 LEU A O 1
ATOM 734 N N . LEU A 1 88 ? -20.164 1.847 27.212 1.00 72.75 88 LEU A N 1
ATOM 735 C CA . LEU A 1 88 ? -19.733 1.730 28.607 1.00 72.75 88 LEU A CA 1
ATOM 736 C C . LEU A 1 88 ? -20.603 2.549 29.561 1.00 72.75 88 LEU A C 1
ATOM 738 O O . LEU A 1 88 ? -20.813 2.132 30.696 1.00 72.75 88 LEU A O 1
ATOM 742 N N . GLU A 1 89 ? -21.123 3.685 29.102 1.00 76.12 89 GLU A N 1
ATOM 743 C CA . GLU A 1 89 ? -22.013 4.535 29.895 1.00 76.12 89 GLU A CA 1
ATOM 744 C C . GLU A 1 89 ? -23.419 3.931 30.025 1.00 76.12 89 GLU A C 1
ATOM 746 O O . GLU A 1 89 ? -24.101 4.155 31.024 1.00 76.12 89 GLU A O 1
ATOM 751 N N . GLN A 1 90 ? -23.849 3.140 29.036 1.00 74.69 90 GLN A N 1
ATOM 752 C CA . GLN A 1 90 ? -25.210 2.595 28.945 1.00 74.69 90 GLN A CA 1
ATOM 753 C C . GLN A 1 90 ? -25.347 1.143 29.443 1.00 74.69 90 GLN A C 1
ATOM 755 O O . GLN A 1 90 ? -26.470 0.670 29.601 1.00 74.69 90 GLN A O 1
ATOM 760 N N . TYR A 1 91 ? -24.240 0.432 29.703 1.00 68.31 91 TYR A N 1
ATOM 761 C CA . TYR A 1 91 ? -24.207 -0.976 30.149 1.00 68.31 91 TYR A CA 1
ATOM 762 C C . TYR A 1 91 ? -24.969 -1.972 29.238 1.00 68.31 91 TYR A C 1
ATOM 764 O O . TYR A 1 91 ? -25.414 -3.028 29.692 1.00 68.31 91 TYR A O 1
ATOM 772 N N . ASP A 1 92 ? -25.093 -1.691 27.935 1.00 71.12 92 ASP A N 1
ATOM 773 C CA . ASP A 1 92 ? -25.802 -2.574 26.997 1.00 71.12 92 ASP A CA 1
ATOM 774 C C . ASP A 1 92 ? -24.881 -3.650 26.385 1.00 71.12 92 ASP A C 1
ATOM 776 O O . ASP A 1 92 ? -24.186 -3.452 25.384 1.00 71.12 92 ASP A O 1
ATOM 780 N N . ILE A 1 93 ? -24.911 -4.843 26.982 1.00 68.50 93 ILE A N 1
ATOM 781 C CA . ILE A 1 93 ? -24.107 -6.006 26.572 1.00 68.50 93 ILE A CA 1
ATOM 782 C C . ILE A 1 93 ? -24.562 -6.582 25.219 1.00 68.50 93 ILE A C 1
ATOM 784 O O . ILE A 1 93 ? -23.768 -7.231 24.528 1.00 68.50 93 ILE A O 1
ATOM 788 N N . SER A 1 94 ? -25.808 -6.343 24.796 1.00 75.31 94 SER A N 1
ATOM 789 C CA . SER A 1 94 ? -26.320 -6.872 23.524 1.00 75.31 94 SER A CA 1
ATOM 790 C C . SER A 1 94 ? -25.606 -6.245 22.316 1.00 75.31 94 SER A C 1
ATOM 792 O O . SER A 1 94 ? -25.339 -6.927 21.320 1.00 75.31 94 SER A O 1
ATOM 794 N N . GLN A 1 95 ? -25.170 -4.990 22.452 1.00 80.12 95 GLN A N 1
ATOM 795 C CA . GLN A 1 95 ? -24.447 -4.240 21.421 1.00 80.12 95 GLN A CA 1
ATOM 796 C C . GLN A 1 95 ? -22.941 -4.555 21.380 1.00 80.12 95 GLN A C 1
ATOM 798 O O . GLN A 1 95 ? -22.289 -4.357 20.353 1.00 80.12 95 GLN A O 1
ATOM 803 N N . VAL A 1 96 ? -22.379 -5.158 22.438 1.00 81.81 96 VAL A N 1
ATOM 804 C CA . VAL A 1 96 ? -20.958 -5.563 22.492 1.00 81.81 96 VAL A CA 1
ATOM 805 C C . VAL A 1 96 ? -20.614 -6.578 21.397 1.00 81.81 96 VAL A C 1
ATOM 807 O O . VAL A 1 96 ? -19.523 -6.528 20.823 1.00 81.81 96 VAL A O 1
ATOM 810 N N . SER A 1 97 ? -21.530 -7.500 21.071 1.00 83.69 97 SER A N 1
ATOM 811 C CA . SER A 1 97 ? -21.284 -8.468 19.992 1.00 83.69 97 SER A CA 1
ATOM 812 C C . SER A 1 97 ? -21.227 -7.790 18.624 1.00 83.69 97 SER A C 1
ATOM 814 O O . SER A 1 97 ? -20.337 -8.116 17.842 1.00 83.69 97 SER A O 1
ATOM 816 N N . GLN A 1 98 ? -22.127 -6.838 18.358 1.00 88.56 98 GLN A N 1
ATOM 817 C CA . GLN A 1 98 ? -22.165 -6.093 17.096 1.00 88.56 98 GLN A CA 1
ATOM 818 C C . GLN A 1 98 ? -20.894 -5.257 16.920 1.00 88.56 98 GLN A C 1
ATOM 820 O O . GLN A 1 98 ? -20.243 -5.331 15.880 1.00 88.56 98 GLN A O 1
ATOM 825 N N . LEU A 1 99 ? -20.475 -4.552 17.975 1.00 90.25 99 LEU A N 1
ATOM 826 C CA . LEU A 1 99 ? -19.246 -3.763 17.972 1.00 90.25 99 LEU A CA 1
ATOM 827 C C . LEU A 1 99 ? -18.000 -4.632 17.728 1.00 90.25 99 LEU A C 1
ATOM 829 O O . LEU A 1 99 ? -17.116 -4.273 16.950 1.00 90.25 99 LEU A O 1
ATOM 833 N N . ARG A 1 100 ? -17.926 -5.811 18.359 1.00 87.50 100 ARG A N 1
ATOM 834 C CA . ARG A 1 100 ? -16.834 -6.767 18.122 1.00 87.50 100 ARG A CA 1
ATOM 835 C C . ARG A 1 100 ? -16.806 -7.236 16.668 1.00 87.50 100 ARG A C 1
ATOM 837 O O . ARG A 1 100 ? -15.725 -7.364 16.093 1.00 87.50 100 ARG A O 1
ATOM 844 N N . ASP A 1 101 ? -17.964 -7.532 16.090 1.00 90.81 101 ASP A N 1
ATOM 845 C CA . ASP A 1 101 ? -18.044 -7.994 14.708 1.00 90.81 101 ASP A CA 1
ATOM 846 C C . ASP A 1 101 ? -17.656 -6.866 13.728 1.00 90.81 101 ASP A C 1
ATOM 848 O O . ASP A 1 101 ? -16.880 -7.118 12.808 1.00 90.81 101 ASP A O 1
ATOM 852 N N . ALA A 1 102 ? -18.000 -5.607 14.020 1.00 94.06 102 ALA A N 1
ATOM 853 C CA . ALA A 1 102 ? -17.512 -4.444 13.272 1.00 94.06 102 ALA A CA 1
ATOM 854 C C . ALA A 1 102 ? -15.978 -4.265 13.353 1.00 94.06 102 ALA A C 1
ATOM 856 O O . ALA A 1 102 ? -15.320 -4.026 12.337 1.00 94.06 102 ALA A O 1
ATOM 857 N N . TYR A 1 103 ? -15.358 -4.463 14.525 1.00 92.69 103 TYR A N 1
ATOM 858 C CA . TYR A 1 103 ? -13.889 -4.495 14.624 1.00 92.69 103 TYR A CA 1
ATOM 859 C C . TYR A 1 103 ? -13.275 -5.653 13.817 1.00 92.69 103 TYR A C 1
ATOM 861 O O . TYR A 1 103 ? -12.213 -5.493 13.211 1.00 92.69 103 TYR A O 1
ATOM 869 N N . ARG A 1 104 ? -13.923 -6.825 13.760 1.00 91.62 104 ARG A N 1
ATOM 870 C CA . ARG A 1 104 ? -13.445 -7.946 12.928 1.00 91.62 104 ARG A CA 1
ATOM 871 C C . ARG A 1 104 ? -13.467 -7.605 11.441 1.00 91.62 104 ARG A C 1
ATOM 873 O O . ARG A 1 104 ? -12.524 -7.967 10.741 1.00 91.62 104 ARG A O 1
ATOM 880 N N . GLU A 1 105 ? -14.479 -6.881 10.970 1.00 95.44 105 GLU A N 1
ATOM 881 C CA . GLU A 1 105 ? -14.534 -6.389 9.588 1.00 95.44 105 GLU A CA 1
ATOM 882 C C . GLU A 1 105 ? -13.348 -5.481 9.251 1.00 95.44 105 GLU A C 1
ATOM 884 O O . GLU A 1 105 ? -12.685 -5.692 8.234 1.00 95.44 105 GLU A O 1
ATOM 889 N N . VAL A 1 106 ? -12.998 -4.552 10.147 1.00 94.38 106 VAL A N 1
ATOM 890 C CA . VAL A 1 106 ? -11.772 -3.743 10.018 1.00 94.38 106 VAL A CA 1
ATOM 891 C C . VAL A 1 106 ? -10.527 -4.639 9.937 1.00 94.38 106 VAL A C 1
ATOM 893 O O . VAL A 1 106 ? -9.629 -4.390 9.131 1.00 94.38 106 VAL A O 1
ATOM 896 N N . GLY A 1 107 ? -10.479 -5.720 10.720 1.00 89.56 107 GLY A N 1
ATOM 897 C CA . GLY A 1 107 ? -9.413 -6.723 10.653 1.00 89.56 107 GLY A CA 1
ATOM 898 C C . GLY A 1 107 ? -9.311 -7.435 9.302 1.00 89.56 107 GLY A C 1
ATOM 899 O O . GLY A 1 107 ? -8.206 -7.626 8.790 1.00 89.56 107 GLY A O 1
ATOM 900 N N . PHE A 1 108 ? -10.438 -7.790 8.681 1.00 93.25 108 PHE A N 1
ATOM 901 C CA . PHE A 1 108 ? -10.443 -8.380 7.339 1.00 93.25 108 PHE A CA 1
A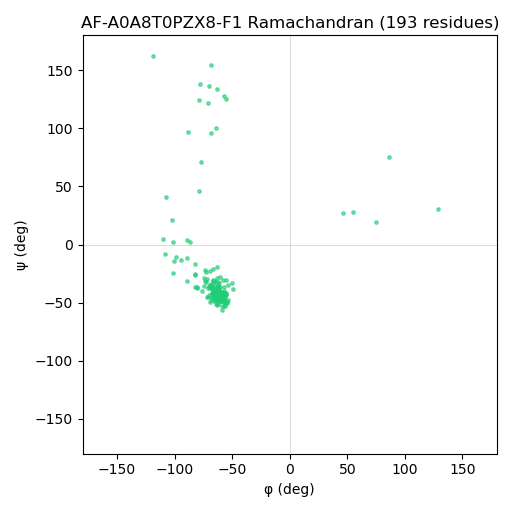TOM 902 C C . PHE A 1 108 ? -9.924 -7.401 6.279 1.00 93.25 108 PHE A C 1
ATOM 904 O O . PHE A 1 108 ? -9.133 -7.790 5.414 1.00 93.25 108 PHE A O 1
ATOM 911 N N . ASP A 1 109 ? -10.304 -6.128 6.369 1.00 94.56 109 ASP A N 1
ATOM 912 C CA . ASP A 1 109 ? -9.805 -5.083 5.471 1.00 94.56 109 ASP A CA 1
ATOM 913 C C . ASP A 1 109 ? -8.306 -4.818 5.659 1.00 94.56 109 ASP A C 1
ATOM 915 O O . ASP A 1 109 ? -7.563 -4.682 4.682 1.00 94.56 109 ASP A O 1
ATOM 919 N N . LEU A 1 110 ? -7.824 -4.866 6.901 1.00 90.31 110 LEU A N 1
ATOM 920 C CA . LEU A 1 110 ? -6.401 -4.793 7.217 1.00 90.31 110 LEU A CA 1
ATOM 921 C C . LEU A 1 110 ? -5.610 -5.964 6.612 1.00 90.31 110 LEU A C 1
ATOM 923 O O . LEU A 1 110 ? -4.536 -5.755 6.045 1.00 90.31 110 LEU A O 1
ATOM 927 N N . ILE A 1 111 ? -6.138 -7.191 6.669 1.00 89.69 111 ILE A N 1
ATOM 928 C CA . ILE A 1 111 ? -5.514 -8.364 6.031 1.00 89.69 111 ILE A CA 1
ATOM 929 C C . ILE A 1 111 ? -5.459 -8.194 4.508 1.00 89.69 111 ILE A C 1
ATOM 931 O O . ILE A 1 111 ? -4.424 -8.482 3.893 1.00 89.69 111 ILE A O 1
ATOM 935 N N . LYS A 1 112 ? -6.535 -7.686 3.888 1.00 93.69 112 LYS A N 1
ATOM 936 C CA . LYS A 1 112 ? -6.531 -7.342 2.457 1.00 93.69 112 LYS A CA 1
ATOM 937 C C . LYS A 1 112 ? -5.412 -6.340 2.152 1.00 93.69 112 LYS A C 1
ATOM 939 O O . LYS A 1 112 ? -4.623 -6.577 1.230 1.00 93.69 112 LYS A O 1
ATOM 944 N N . LEU A 1 113 ? -5.278 -5.279 2.951 1.00 92.75 113 LEU A N 1
ATOM 945 C CA . LEU A 1 113 ? -4.248 -4.248 2.777 1.00 92.75 113 LEU A CA 1
ATOM 946 C C . LEU A 1 113 ? -2.824 -4.802 2.940 1.00 92.75 113 LEU A C 1
ATOM 948 O O . LEU A 1 113 ? -1.951 -4.515 2.120 1.00 92.75 113 LEU A O 1
ATOM 952 N N . LEU A 1 114 ? -2.589 -5.664 3.931 1.00 87.62 114 LEU A N 1
ATOM 953 C CA . LEU A 1 114 ? -1.311 -6.359 4.120 1.00 87.62 114 LEU A CA 1
ATOM 954 C C . LEU A 1 114 ? -0.924 -7.184 2.884 1.00 87.62 114 LEU A C 1
ATOM 956 O O . LEU A 1 114 ? 0.211 -7.097 2.404 1.00 87.62 114 LEU A O 1
ATOM 960 N N . ARG A 1 115 ? -1.880 -7.935 2.319 1.00 90.69 115 ARG A N 1
ATOM 961 C CA . ARG A 1 115 ? -1.673 -8.707 1.083 1.00 90.69 115 ARG A CA 1
ATOM 962 C C . ARG A 1 115 ? -1.354 -7.796 -0.101 1.00 90.69 115 ARG A C 1
ATOM 964 O O . ARG A 1 115 ? -0.482 -8.129 -0.906 1.00 90.69 115 ARG A O 1
ATOM 971 N N . PHE A 1 116 ? -2.031 -6.652 -0.215 1.00 92.56 116 PHE A N 1
ATOM 972 C CA . PHE A 1 116 ? -1.743 -5.650 -1.242 1.00 92.56 116 PHE A CA 1
ATOM 973 C C . PHE A 1 116 ? -0.291 -5.162 -1.159 1.00 92.56 116 PHE A C 1
ATOM 975 O O . PHE A 1 116 ? 0.412 -5.163 -2.176 1.00 92.56 116 PHE A O 1
ATOM 982 N N . VAL A 1 117 ? 0.189 -4.800 0.035 1.00 90.38 117 VAL A N 1
ATOM 983 C CA . VAL A 1 117 ? 1.563 -4.306 0.204 1.00 90.38 117 VAL A CA 1
ATOM 984 C C . VAL A 1 117 ? 2.594 -5.391 -0.104 1.00 90.38 117 VAL A C 1
ATOM 986 O O . VAL A 1 117 ? 3.518 -5.134 -0.878 1.00 90.38 117 VAL A O 1
ATOM 989 N N . ASP A 1 118 ? 2.427 -6.612 0.416 1.00 87.69 118 ASP A N 1
ATOM 990 C CA . ASP A 1 118 ? 3.365 -7.719 0.159 1.00 87.69 118 ASP A CA 1
ATOM 991 C C . ASP A 1 118 ? 3.486 -8.037 -1.341 1.00 87.69 118 ASP A C 1
ATOM 993 O O . ASP A 1 118 ? 4.586 -8.172 -1.900 1.00 87.69 118 ASP A O 1
ATOM 997 N N . MET A 1 119 ? 2.347 -8.089 -2.032 1.00 91.00 119 MET A N 1
ATOM 998 C CA . MET A 1 119 ? 2.309 -8.399 -3.455 1.00 91.00 119 MET A CA 1
ATOM 999 C C . MET A 1 119 ? 3.023 -7.324 -4.292 1.00 91.00 119 MET A C 1
ATOM 1001 O O . MET A 1 119 ? 3.801 -7.650 -5.199 1.00 91.00 119 MET A O 1
ATOM 1005 N N . ASN A 1 120 ? 2.815 -6.045 -3.964 1.00 94.19 120 ASN A N 1
ATOM 1006 C CA . ASN A 1 120 ? 3.476 -4.920 -4.624 1.00 94.19 120 ASN A CA 1
ATOM 1007 C C . ASN A 1 120 ? 4.978 -4.871 -4.332 1.00 94.19 120 ASN A C 1
ATOM 1009 O O . ASN A 1 120 ? 5.779 -4.804 -5.269 1.00 94.19 120 ASN A O 1
ATOM 1013 N N . ALA A 1 121 ? 5.375 -5.006 -3.065 1.00 89.38 121 ALA A N 1
ATOM 1014 C CA . ALA A 1 121 ? 6.773 -5.084 -2.642 1.00 89.38 121 ALA A CA 1
ATOM 1015 C C . ALA A 1 121 ? 7.518 -6.214 -3.374 1.00 89.38 121 ALA A C 1
ATOM 1017 O O . ALA A 1 121 ? 8.630 -6.042 -3.889 1.00 89.38 121 ALA A O 1
ATOM 1018 N N . THR A 1 122 ? 6.874 -7.377 -3.492 1.00 90.31 122 THR A N 1
ATOM 1019 C CA . THR A 1 122 ? 7.401 -8.517 -4.242 1.00 90.31 122 THR A CA 1
ATOM 1020 C C . THR A 1 122 ? 7.505 -8.223 -5.739 1.00 90.31 122 THR A C 1
ATOM 1022 O O . THR A 1 122 ? 8.510 -8.586 -6.360 1.00 90.31 122 THR A O 1
ATOM 1025 N N . GLY A 1 123 ? 6.516 -7.551 -6.329 1.00 93.56 123 GLY A N 1
ATOM 1026 C CA . GLY A 1 123 ? 6.532 -7.151 -7.735 1.00 93.56 123 GLY A CA 1
ATOM 1027 C C . GLY A 1 123 ? 7.653 -6.169 -8.068 1.00 93.56 123 GLY A C 1
ATOM 1028 O O . GLY A 1 123 ? 8.388 -6.407 -9.032 1.00 93.56 123 GLY A O 1
ATOM 1029 N N . ILE A 1 124 ? 7.852 -5.149 -7.228 1.00 93.94 124 ILE A N 1
ATOM 1030 C CA . ILE A 1 124 ? 8.952 -4.177 -7.324 1.00 93.94 124 ILE A CA 1
ATOM 1031 C C . ILE A 1 124 ? 10.298 -4.908 -7.247 1.00 93.94 124 ILE A C 1
ATOM 1033 O O . ILE A 1 124 ? 11.114 -4.838 -8.167 1.00 93.94 124 ILE A O 1
ATOM 1037 N N . ARG A 1 125 ? 10.504 -5.735 -6.214 1.00 91.81 125 ARG A N 1
ATOM 1038 C CA . ARG A 1 125 ? 11.740 -6.522 -6.058 1.00 91.81 125 ARG A CA 1
ATOM 1039 C C . ARG A 1 125 ? 12.011 -7.410 -7.275 1.00 91.81 125 ARG A C 1
ATOM 1041 O O . ARG A 1 125 ? 13.149 -7.543 -7.724 1.00 91.81 125 ARG A O 1
ATOM 1048 N N . LYS A 1 126 ? 10.974 -8.051 -7.820 1.00 93.12 126 LYS A N 1
ATOM 1049 C CA . LYS A 1 126 ? 11.105 -8.939 -8.982 1.00 93.12 126 LYS A CA 1
ATOM 1050 C C . LYS A 1 126 ? 11.364 -8.189 -10.283 1.00 93.12 126 LYS A C 1
ATOM 1052 O O . LYS A 1 126 ? 11.997 -8.780 -11.159 1.00 93.12 126 LYS A O 1
ATOM 1057 N N . ILE A 1 127 ? 10.849 -6.971 -10.466 1.00 94.12 127 ILE A N 1
ATOM 1058 C CA . ILE A 1 127 ? 11.117 -6.201 -11.685 1.00 94.12 127 ILE A CA 1
ATOM 1059 C C . ILE A 1 127 ? 12.525 -5.608 -11.660 1.00 94.12 127 ILE A C 1
ATOM 1061 O O . ILE A 1 127 ? 13.226 -5.738 -12.658 1.00 94.12 127 ILE A O 1
ATOM 1065 N N . LEU A 1 128 ? 12.978 -5.116 -10.504 1.00 92.56 128 LEU A N 1
ATOM 1066 C CA . LEU A 1 128 ? 14.353 -4.661 -10.280 1.00 92.56 128 LEU A CA 1
ATOM 1067 C C . LEU A 1 128 ? 15.366 -5.781 -10.569 1.00 92.56 128 LEU A C 1
ATOM 1069 O O . LEU A 1 128 ? 16.184 -5.666 -11.478 1.00 92.56 128 LEU A O 1
ATOM 1073 N N . LYS A 1 129 ? 15.189 -6.962 -9.953 1.00 91.88 129 LYS A N 1
ATOM 1074 C CA . LYS A 1 129 ? 16.024 -8.144 -10.253 1.00 91.88 129 LYS A CA 1
ATOM 1075 C C . LYS A 1 129 ? 15.978 -8.568 -11.723 1.00 91.88 129 LYS A C 1
ATOM 1077 O O . LYS A 1 129 ? 16.916 -9.181 -12.224 1.00 91.88 129 LYS A O 1
ATOM 1082 N N . LYS A 1 130 ? 14.858 -8.337 -12.415 1.00 91.69 130 LYS A N 1
ATOM 1083 C CA . LYS A 1 130 ? 14.737 -8.658 -13.843 1.00 91.69 130 LYS A CA 1
ATOM 1084 C C . LYS A 1 130 ? 15.498 -7.653 -14.705 1.00 91.69 130 LYS A C 1
ATOM 1086 O O . LYS A 1 130 ? 16.050 -8.081 -15.713 1.00 91.69 130 LYS A O 1
ATOM 1091 N N . PHE A 1 131 ? 15.517 -6.379 -14.319 1.00 90.75 131 PHE A N 1
ATOM 1092 C CA . PHE A 1 131 ? 16.331 -5.351 -14.957 1.00 90.75 131 PHE A CA 1
ATOM 1093 C C . PHE A 1 131 ? 17.813 -5.740 -14.878 1.00 90.75 131 PHE A C 1
ATOM 1095 O O . PHE A 1 131 ? 18.436 -5.950 -15.917 1.00 90.75 131 PHE A O 1
ATOM 1102 N N . ASP A 1 132 ? 18.338 -5.971 -13.670 1.00 89.75 132 ASP A N 1
ATOM 1103 C CA . ASP A 1 132 ? 19.756 -6.311 -13.465 1.00 89.75 132 ASP A CA 1
ATOM 1104 C C . ASP A 1 132 ? 20.185 -7.532 -14.281 1.00 89.75 132 ASP A C 1
ATOM 1106 O O . ASP A 1 132 ? 21.220 -7.516 -14.937 1.00 89.75 132 ASP A O 1
ATOM 1110 N N . LYS A 1 133 ? 19.352 -8.580 -14.321 1.00 89.38 133 LYS A N 1
ATOM 1111 C CA . LYS A 1 133 ? 19.644 -9.792 -15.104 1.00 89.38 133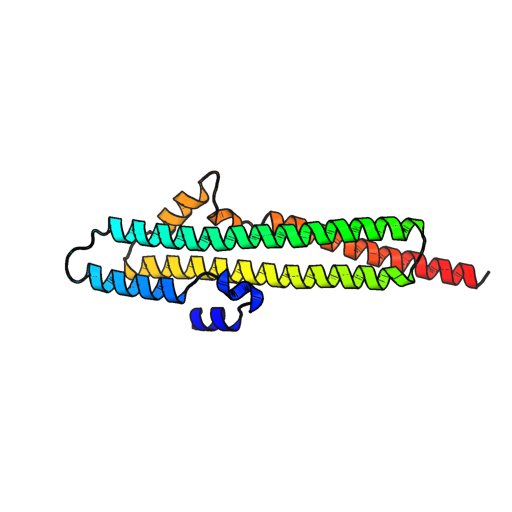 LYS A CA 1
ATOM 1112 C C . LYS A 1 133 ? 19.741 -9.557 -16.611 1.00 89.38 133 LYS A C 1
ATOM 1114 O O . LYS A 1 133 ? 20.387 -10.348 -17.286 1.00 89.38 133 LYS A O 1
ATOM 1119 N N . ARG A 1 134 ? 19.041 -8.558 -17.156 1.00 85.62 134 ARG A N 1
ATOM 1120 C CA . ARG A 1 134 ? 19.025 -8.286 -18.603 1.00 85.62 134 ARG A CA 1
ATOM 1121 C C . ARG A 1 134 ? 20.128 -7.336 -19.036 1.00 85.62 134 ARG A C 1
ATOM 1123 O O . ARG A 1 134 ? 20.598 -7.461 -20.158 1.00 85.62 134 ARG A O 1
ATOM 1130 N N . PHE A 1 135 ? 20.509 -6.411 -18.163 1.00 80.62 135 PHE A N 1
ATOM 1131 C CA . PHE A 1 135 ? 21.477 -5.367 -18.484 1.00 80.62 135 PHE A CA 1
ATOM 1132 C C . PHE A 1 135 ? 22.837 -5.571 -17.788 1.00 80.62 135 PHE A C 1
ATOM 1134 O O . PHE A 1 135 ? 23.792 -4.898 -18.137 1.00 80.62 135 PHE A O 1
ATOM 1141 N N . GLY A 1 136 ? 22.966 -6.526 -16.859 1.00 69.62 136 GLY A N 1
ATOM 1142 C CA . GLY A 1 136 ? 24.245 -6.912 -16.242 1.00 69.62 136 GLY A CA 1
ATOM 1143 C C . GLY A 1 136 ? 24.789 -5.923 -15.204 1.00 69.62 136 GLY A C 1
ATOM 1144 O O . GLY A 1 136 ? 25.979 -5.948 -14.907 1.00 69.62 136 GLY A O 1
ATOM 1145 N N . TYR A 1 137 ? 23.947 -5.042 -14.654 1.00 68.25 137 TYR A N 1
ATOM 1146 C CA . TYR A 1 137 ? 24.368 -3.936 -13.783 1.00 68.25 137 TYR A CA 1
ATOM 1147 C C . TYR A 1 137 ? 23.783 -4.020 -12.372 1.00 68.25 137 TYR A C 1
ATOM 1149 O O . TYR A 1 137 ? 22.763 -4.666 -12.151 1.00 68.25 137 TYR A O 1
ATOM 1157 N N . LYS A 1 138 ? 24.390 -3.276 -11.437 1.00 76.56 138 LYS A N 1
ATOM 1158 C CA . LYS A 1 138 ? 23.870 -2.999 -10.086 1.00 76.56 138 LYS A CA 1
ATOM 1159 C C . LYS A 1 138 ? 22.792 -1.900 -10.098 1.00 76.56 138 LYS A C 1
ATOM 1161 O O . LYS A 1 138 ? 22.856 -0.952 -9.315 1.00 76.56 138 LYS A O 1
ATOM 1166 N N . PHE A 1 139 ? 21.832 -1.967 -11.024 1.00 83.88 139 PHE A N 1
ATOM 1167 C CA . PHE A 1 139 ? 20.779 -0.951 -11.093 1.00 83.88 139 PHE A CA 1
ATOM 1168 C C . PHE A 1 139 ? 19.884 -1.012 -9.856 1.00 83.88 139 PHE A C 1
ATOM 1170 O O . PHE A 1 139 ? 19.562 0.038 -9.307 1.00 83.88 139 PHE A O 1
ATOM 1177 N N . THR A 1 140 ? 19.540 -2.213 -9.376 1.00 85.56 140 THR A N 1
ATOM 1178 C CA . THR A 1 140 ? 18.787 -2.364 -8.121 1.00 85.56 140 THR A CA 1
ATOM 1179 C C . THR A 1 140 ? 19.468 -1.641 -6.965 1.00 85.56 140 THR A C 1
ATOM 1181 O O . THR A 1 140 ? 18.790 -0.897 -6.265 1.00 85.56 140 THR A O 1
ATOM 1184 N N . ASP A 1 141 ? 20.779 -1.815 -6.778 1.00 85.81 141 ASP A N 1
ATOM 1185 C CA . ASP A 1 141 ? 21.502 -1.180 -5.670 1.00 85.81 141 ASP A CA 1
ATOM 1186 C C . ASP A 1 141 ? 21.440 0.344 -5.799 1.00 85.81 141 ASP A C 1
ATOM 1188 O O . ASP A 1 141 ? 20.990 1.020 -4.880 1.00 85.81 141 ASP A O 1
ATOM 1192 N N . TYR A 1 142 ? 21.783 0.886 -6.973 1.00 86.69 142 TYR A N 1
ATOM 1193 C CA . TYR A 1 142 ? 21.679 2.322 -7.243 1.00 86.69 142 TYR A CA 1
ATOM 1194 C C . TYR A 1 142 ? 20.262 2.860 -6.981 1.00 86.69 142 TYR A C 1
ATOM 1196 O O . TYR A 1 142 ? 20.081 3.850 -6.267 1.00 86.69 142 TYR A O 1
ATOM 1204 N N . TYR A 1 143 ? 19.246 2.206 -7.542 1.00 86.62 143 TYR A N 1
ATOM 1205 C CA . TYR A 1 143 ? 17.856 2.631 -7.439 1.00 86.62 143 TYR A CA 1
ATOM 1206 C C . TYR A 1 143 ? 17.377 2.592 -5.984 1.00 86.62 143 TYR A C 1
ATOM 1208 O O . TYR A 1 143 ? 16.836 3.571 -5.474 1.00 86.62 143 TYR A O 1
ATOM 1216 N N . VAL A 1 144 ? 17.632 1.489 -5.279 1.00 86.31 144 VAL A N 1
ATOM 1217 C CA . VAL A 1 144 ? 17.232 1.335 -3.879 1.00 86.31 144 VAL A CA 1
ATOM 1218 C C . VAL A 1 144 ? 17.966 2.337 -3.000 1.00 86.31 144 VAL A C 1
ATOM 1220 O O . VAL A 1 144 ? 17.302 3.023 -2.235 1.00 86.31 144 VAL A O 1
ATOM 1223 N N . THR A 1 145 ? 19.286 2.491 -3.113 1.00 85.06 145 THR A N 1
ATOM 1224 C CA . THR A 1 145 ? 20.049 3.419 -2.262 1.00 85.06 145 THR A CA 1
ATOM 1225 C C . THR A 1 145 ? 19.616 4.869 -2.475 1.00 85.06 145 THR A C 1
ATOM 1227 O O . THR A 1 145 ? 19.398 5.591 -1.503 1.00 85.06 145 THR A O 1
ATOM 1230 N N . THR A 1 146 ? 19.423 5.293 -3.727 1.00 82.50 146 THR A N 1
ATOM 1231 C CA . THR A 1 146 ? 19.008 6.674 -4.031 1.00 82.50 146 THR A CA 1
ATOM 1232 C C . THR A 1 146 ? 17.597 6.982 -3.541 1.00 82.50 146 THR A C 1
ATOM 1234 O O . THR A 1 146 ? 17.371 8.047 -2.972 1.00 82.50 146 THR A O 1
ATOM 1237 N N . ARG A 1 147 ? 1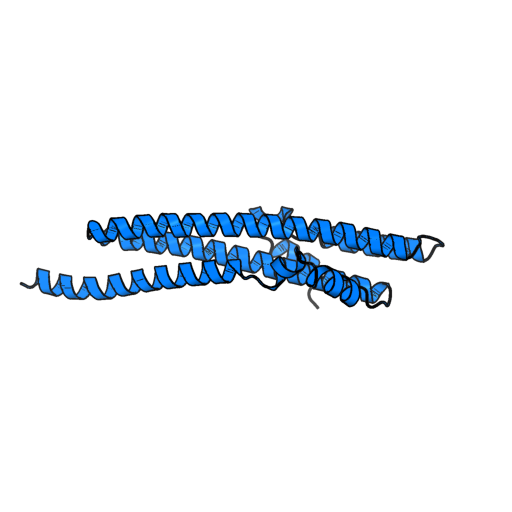6.643 6.057 -3.708 1.00 84.50 147 ARG A N 1
ATOM 1238 C CA . ARG A 1 147 ? 15.256 6.287 -3.279 1.00 84.50 147 ARG A CA 1
ATOM 1239 C C . ARG A 1 147 ? 15.073 6.044 -1.792 1.00 84.50 147 ARG A C 1
ATOM 1241 O O . ARG A 1 147 ? 14.296 6.760 -1.174 1.00 84.50 147 ARG A O 1
ATOM 1248 N N . ALA A 1 148 ? 15.749 5.061 -1.203 1.00 80.38 148 ALA A N 1
ATOM 1249 C CA . ALA A 1 148 ? 15.619 4.751 0.217 1.00 80.38 148 ALA A CA 1
ATOM 1250 C C . ALA A 1 148 ? 16.214 5.851 1.100 1.00 80.38 148 ALA A C 1
ATOM 1252 O O . ALA A 1 148 ? 15.648 6.117 2.149 1.00 80.38 148 ALA A O 1
ATOM 1253 N N . ASN A 1 149 ? 17.296 6.513 0.689 1.00 76.56 149 ASN A N 1
ATOM 1254 C CA . ASN A 1 149 ? 17.931 7.560 1.499 1.00 76.56 149 ASN A CA 1
ATOM 1255 C C . ASN A 1 149 ? 17.313 8.954 1.298 1.00 76.56 149 ASN A C 1
ATOM 1257 O O . ASN A 1 149 ? 17.778 9.924 1.888 1.00 76.56 149 ASN A O 1
ATOM 1261 N N . HIS A 1 150 ? 16.272 9.068 0.470 1.00 76.00 150 HIS A N 1
ATOM 1262 C CA . HIS A 1 150 ? 15.597 10.335 0.226 1.00 76.00 150 HIS A CA 1
ATOM 1263 C C . HIS A 1 150 ? 14.640 10.691 1.385 1.00 76.00 150 HIS A C 1
ATOM 1265 O O . HIS A 1 150 ? 13.890 9.812 1.821 1.00 76.00 150 HIS A O 1
ATOM 1271 N N . PRO A 1 151 ? 14.577 11.958 1.846 1.00 67.75 151 PRO A N 1
ATOM 1272 C CA . PRO A 1 151 ? 13.676 12.385 2.928 1.00 67.75 151 PRO A CA 1
ATOM 1273 C C . PRO A 1 151 ? 12.197 12.061 2.672 1.00 67.75 151 PRO A C 1
ATOM 1275 O O . PRO A 1 151 ? 11.452 11.754 3.596 1.00 67.75 151 PRO A O 1
ATOM 1278 N N . TYR A 1 152 ? 11.791 12.053 1.401 1.00 73.56 152 TYR A N 1
ATOM 1279 C CA . TYR A 1 152 ? 10.428 11.738 0.959 1.00 73.56 152 TYR A CA 1
ATOM 1280 C C . TYR A 1 152 ? 10.348 10.362 0.286 1.00 73.56 152 TYR A C 1
ATOM 1282 O O . TYR A 1 152 ? 9.740 10.207 -0.773 1.00 73.56 152 TYR A O 1
ATOM 1290 N N . SER A 1 153 ? 11.043 9.363 0.839 1.00 78.75 153 SER A N 1
ATOM 1291 C CA . SER A 1 153 ? 11.141 8.037 0.226 1.00 78.75 153 SER A CA 1
ATOM 1292 C C . SER A 1 153 ? 9.789 7.321 0.149 1.00 78.75 153 SER A C 1
ATOM 1294 O O . SER A 1 153 ? 9.346 6.671 1.096 1.00 78.75 153 SER A O 1
ATOM 1296 N N . GLN A 1 154 ? 9.170 7.357 -1.031 1.00 82.50 154 GLN A N 1
ATOM 1297 C CA . GLN A 1 154 ? 7.993 6.546 -1.362 1.00 82.50 154 GLN A CA 1
ATOM 1298 C C . GLN A 1 154 ? 8.326 5.047 -1.300 1.00 82.50 154 GLN A C 1
ATOM 1300 O O . GLN A 1 154 ? 7.543 4.233 -0.817 1.00 82.50 154 GLN A O 1
ATOM 1305 N N . LEU A 1 155 ? 9.549 4.677 -1.699 1.00 82.50 155 LEU A N 1
ATOM 1306 C CA . LEU A 1 155 ? 10.019 3.296 -1.632 1.00 82.50 155 LEU A CA 1
ATOM 1307 C C . LEU A 1 155 ? 9.978 2.766 -0.190 1.00 82.50 155 LEU A C 1
ATOM 1309 O O . LEU A 1 155 ? 9.458 1.677 0.039 1.00 82.50 155 LEU A O 1
ATOM 1313 N N . GLN A 1 156 ? 10.464 3.529 0.797 1.00 81.56 156 GLN A N 1
ATOM 1314 C CA . GLN A 1 156 ? 10.420 3.092 2.195 1.00 81.56 156 GLN A CA 1
ATOM 1315 C C . GLN A 1 156 ? 8.994 2.884 2.713 1.00 81.56 156 GLN A C 1
ATOM 1317 O O . GLN A 1 156 ? 8.794 1.970 3.509 1.00 81.56 156 GLN A O 1
ATOM 1322 N N . GLN A 1 157 ? 8.008 3.662 2.264 1.00 79.31 157 GLN A N 1
ATOM 1323 C CA . GLN A 1 157 ? 6.623 3.514 2.728 1.00 79.31 157 GLN A CA 1
ATOM 1324 C C . GLN A 1 157 ? 6.041 2.137 2.380 1.00 79.31 157 GLN A C 1
ATOM 1326 O O . GLN A 1 157 ? 5.370 1.521 3.207 1.00 79.31 157 GLN A O 1
ATOM 1331 N N . VAL A 1 158 ? 6.399 1.591 1.213 1.00 78.56 158 VAL A N 1
ATOM 1332 C CA . VAL A 1 158 ? 6.011 0.229 0.811 1.00 78.56 158 VAL A CA 1
ATOM 1333 C C . VAL A 1 158 ? 6.696 -0.845 1.674 1.00 78.56 158 VAL A C 1
ATOM 1335 O O . VAL A 1 158 ? 6.102 -1.889 1.937 1.00 78.56 158 VAL A O 1
ATOM 1338 N N . PHE A 1 159 ? 7.936 -0.618 2.127 1.00 75.06 159 PHE A N 1
ATOM 1339 C CA . PHE A 1 159 ? 8.753 -1.648 2.792 1.00 75.06 159 PHE A CA 1
ATOM 1340 C C . PHE A 1 159 ? 8.820 -1.561 4.327 1.00 75.06 159 PHE A C 1
ATOM 1342 O O . PHE A 1 159 ? 9.093 -2.579 4.955 1.00 75.06 159 PHE A O 1
ATOM 1349 N N . LYS A 1 160 ? 8.600 -0.392 4.944 1.00 71.69 160 LYS A N 1
ATOM 1350 C CA . LYS A 1 160 ? 8.723 -0.184 6.403 1.00 71.69 160 LYS A CA 1
ATOM 1351 C C . LYS A 1 160 ? 7.387 -0.187 7.156 1.00 71.69 160 LYS A C 1
ATOM 1353 O O . LYS A 1 160 ? 7.406 -0.297 8.373 1.00 71.69 160 LYS A O 1
ATOM 1358 N N . GLN A 1 161 ? 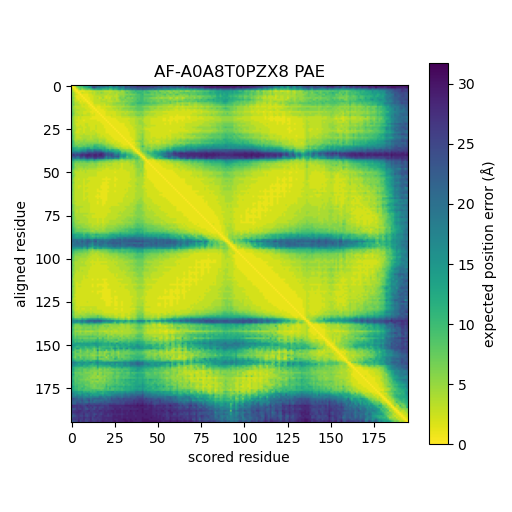6.252 -0.082 6.457 1.00 69.31 161 GLN A N 1
ATOM 1359 C CA . GLN A 1 161 ? 4.885 -0.323 6.965 1.00 69.31 161 GLN A CA 1
ATOM 1360 C C . GLN A 1 161 ? 4.504 0.304 8.333 1.00 69.31 161 GLN A C 1
ATOM 1362 O O . GLN A 1 161 ? 3.609 -0.201 9.007 1.00 69.31 161 GLN A O 1
ATOM 1367 N N . VAL A 1 162 ? 5.111 1.420 8.756 1.00 67.00 162 VAL A N 1
ATOM 1368 C CA . VAL A 1 162 ? 4.931 1.969 10.121 1.00 67.00 162 VAL A CA 1
ATOM 1369 C C . VAL A 1 162 ? 3.458 2.259 10.458 1.00 67.00 162 VAL A C 1
ATOM 1371 O O . VAL A 1 162 ? 2.989 1.888 11.531 1.00 67.00 162 VAL A O 1
ATOM 1374 N N . GLY A 1 163 ? 2.691 2.837 9.527 1.00 72.00 163 GLY A N 1
ATOM 1375 C CA . GLY A 1 163 ? 1.266 3.120 9.751 1.00 72.00 163 GLY A CA 1
ATOM 1376 C C . GLY A 1 163 ? 0.392 1.866 9.894 1.00 72.00 163 GLY A C 1
ATOM 1377 O O . GLY A 1 163 ? -0.565 1.870 10.658 1.00 72.00 163 GLY A O 1
ATOM 1378 N N . ILE A 1 164 ? 0.742 0.758 9.226 1.00 77.00 164 ILE A N 1
ATOM 1379 C CA . ILE A 1 164 ? 0.019 -0.517 9.372 1.00 77.00 164 ILE A CA 1
ATOM 1380 C C . ILE A 1 164 ? 0.206 -1.061 10.791 1.00 77.00 164 ILE A C 1
ATOM 1382 O O . ILE A 1 164 ? -0.754 -1.527 11.393 1.00 77.00 164 ILE A O 1
ATOM 1386 N N . VAL A 1 165 ? 1.417 -0.965 11.349 1.00 79.56 165 VAL A N 1
ATOM 1387 C CA . VAL A 1 165 ? 1.709 -1.432 12.715 1.00 79.56 165 VAL A CA 1
ATOM 1388 C C . VAL A 1 165 ? 0.867 -0.683 13.750 1.00 79.56 165 VAL A C 1
ATOM 1390 O O . VAL A 1 165 ? 0.342 -1.303 14.674 1.00 79.56 165 VAL A O 1
ATOM 1393 N N . ALA A 1 166 ? 0.681 0.628 13.577 1.00 81.19 166 ALA A N 1
ATOM 1394 C CA . ALA A 1 166 ? -0.184 1.419 14.451 1.00 81.19 166 ALA A CA 1
ATOM 1395 C C . ALA A 1 166 ? -1.651 0.954 14.386 1.00 81.19 166 ALA A C 1
ATOM 1397 O O . ALA A 1 166 ? -2.269 0.750 15.432 1.00 81.19 166 ALA A O 1
ATOM 1398 N N . VAL A 1 167 ? -2.176 0.714 13.177 1.00 80.19 167 VAL A N 1
ATOM 1399 C CA . VAL A 1 167 ? -3.538 0.194 12.951 1.00 80.19 167 VAL A CA 1
ATOM 1400 C C . VAL A 1 167 ? -3.712 -1.199 13.566 1.00 80.19 167 VAL A C 1
ATOM 1402 O O . VAL A 1 167 ? -4.683 -1.425 14.284 1.00 80.19 167 VAL A O 1
ATOM 1405 N N . VAL A 1 168 ? -2.749 -2.109 13.363 1.00 83.31 168 VAL A N 1
ATOM 1406 C CA . VAL A 1 168 ? -2.730 -3.441 14.000 1.00 83.31 168 VAL A CA 1
ATOM 1407 C C . VAL A 1 168 ? -2.785 -3.300 15.520 1.00 83.31 168 VAL A C 1
ATOM 1409 O O . VAL A 1 168 ? -3.625 -3.918 16.165 1.00 83.31 168 VAL A O 1
ATOM 1412 N N . GLY A 1 169 ? -1.918 -2.466 16.101 1.00 82.44 169 GLY A N 1
ATOM 1413 C CA . GLY A 1 169 ? -1.860 -2.274 17.547 1.00 82.44 169 GLY A CA 1
ATOM 1414 C C . GLY A 1 169 ? -3.155 -1.700 18.122 1.00 82.44 169 GLY A C 1
ATOM 1415 O O . GLY A 1 169 ? -3.611 -2.153 19.171 1.00 82.44 169 GLY A O 1
ATOM 1416 N N . ALA A 1 170 ? -3.765 -0.726 17.441 1.00 84.12 170 ALA A N 1
ATOM 1417 C CA . ALA A 1 170 ? -5.049 -0.167 17.848 1.00 84.12 170 ALA A CA 1
ATOM 1418 C C . ALA A 1 170 ? -6.164 -1.219 17.777 1.00 84.12 170 ALA A C 1
ATOM 1420 O O . ALA A 1 170 ? -6.909 -1.382 18.741 1.00 84.12 170 ALA A O 1
ATOM 1421 N N . LEU A 1 171 ? -6.247 -1.976 16.682 1.00 84.19 171 LEU A N 1
ATOM 1422 C CA . LEU A 1 171 ? -7.255 -3.019 16.517 1.00 84.19 171 LEU A CA 1
ATOM 1423 C C . LEU A 1 171 ? -7.127 -4.120 17.582 1.00 84.19 171 LEU A C 1
ATOM 1425 O O . LEU A 1 171 ? -8.119 -4.460 18.226 1.00 84.19 171 LEU A O 1
ATOM 1429 N N . SER A 1 172 ? -5.912 -4.632 17.808 1.00 84.12 172 SER A N 1
ATOM 1430 C CA . SER A 1 172 ? -5.660 -5.694 18.790 1.00 84.12 172 SER A CA 1
ATOM 1431 C C . SER A 1 172 ? -6.075 -5.281 20.201 1.00 84.12 172 SER A C 1
ATOM 1433 O O . SER A 1 172 ? -6.811 -6.019 20.850 1.00 84.12 172 SER A O 1
ATOM 1435 N N . ARG A 1 173 ? -5.689 -4.076 20.651 1.00 86.31 173 ARG A N 1
ATOM 1436 C CA . ARG A 1 173 ? -6.067 -3.570 21.983 1.00 86.31 173 ARG A CA 1
ATOM 1437 C C . ARG A 1 173 ? -7.581 -3.427 22.146 1.00 86.31 173 ARG A C 1
ATOM 1439 O O . ARG A 1 173 ? -8.117 -3.746 23.202 1.00 86.31 173 ARG A O 1
ATOM 1446 N N . ASN A 1 174 ? -8.275 -2.941 21.114 1.00 84.94 174 ASN A N 1
ATOM 1447 C CA . ASN A 1 174 ? -9.729 -2.772 21.163 1.00 84.94 174 ASN A CA 1
ATOM 1448 C C . ASN A 1 174 ? -10.462 -4.120 21.225 1.00 84.94 174 ASN A C 1
ATOM 1450 O O . ASN A 1 174 ? -11.393 -4.271 22.014 1.00 84.94 174 ASN A O 1
ATOM 1454 N N . LEU A 1 175 ? -10.029 -5.109 20.439 1.00 83.38 175 LEU A N 1
ATOM 1455 C CA . LEU A 1 175 ? -10.612 -6.453 20.461 1.00 83.38 175 LEU A CA 1
ATOM 1456 C C . LEU A 1 175 ? -10.359 -7.179 21.788 1.00 83.38 175 LEU A C 1
ATOM 1458 O O . LEU A 1 175 ? -11.275 -7.808 22.317 1.00 83.38 175 LEU A O 1
ATOM 1462 N N . GLU A 1 176 ? -9.148 -7.069 22.335 1.00 84.62 176 GLU A N 1
ATOM 1463 C CA . GLU A 1 176 ? -8.789 -7.640 23.638 1.00 84.62 176 GLU A CA 1
ATOM 1464 C C . GLU A 1 176 ? -9.641 -7.040 24.762 1.00 84.62 176 GLU A C 1
ATOM 1466 O O . GLU A 1 176 ? -10.213 -7.765 25.570 1.00 84.62 176 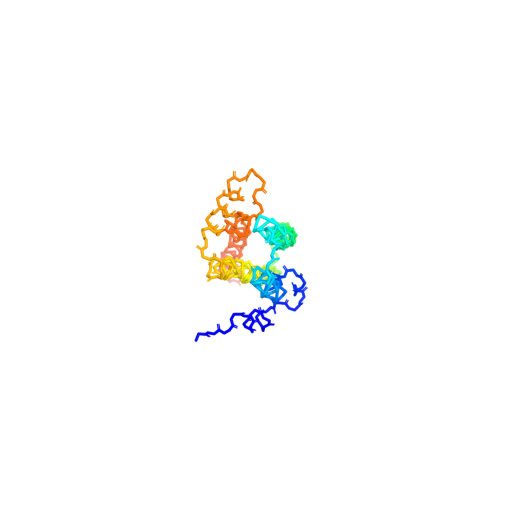GLU A O 1
ATOM 1471 N N . TYR A 1 177 ? -9.835 -5.721 24.752 1.00 81.69 177 TYR A N 1
ATOM 1472 C CA . TYR A 1 177 ? -10.684 -5.044 25.726 1.00 81.69 177 TYR A CA 1
ATOM 1473 C C . TYR A 1 177 ? -12.140 -5.542 25.709 1.00 81.69 177 TYR A C 1
ATOM 1475 O O . TYR A 1 177 ? -12.720 -5.802 26.764 1.00 81.69 177 TYR A O 1
ATOM 1483 N N . LEU A 1 178 ? -12.729 -5.729 24.521 1.00 77.44 178 LEU A N 1
ATOM 1484 C CA . LEU A 1 178 ? -14.088 -6.273 24.394 1.00 77.44 178 LEU A CA 1
ATOM 1485 C C . LEU A 1 178 ? -14.183 -7.731 24.863 1.00 77.44 178 LEU A C 1
ATOM 1487 O O . LEU A 1 178 ? -15.219 -8.139 25.390 1.00 77.44 178 LEU A O 1
ATOM 1491 N N . HIS A 1 179 ? -13.115 -8.515 24.688 1.00 75.94 179 HIS A N 1
ATOM 1492 C CA . HIS A 1 179 ? -13.041 -9.877 25.209 1.00 75.94 179 HIS A CA 1
ATOM 1493 C C . HIS A 1 179 ? -13.091 -9.882 26.742 1.00 75.94 179 HIS A C 1
ATOM 1495 O O . HIS A 1 179 ? -13.954 -10.539 27.322 1.00 75.94 179 HIS A O 1
ATOM 1501 N N . THR A 1 180 ? -12.241 -9.082 27.389 1.00 76.19 180 THR A N 1
ATOM 1502 C CA . THR A 1 180 ? -12.192 -8.962 28.854 1.00 76.19 180 THR A CA 1
ATOM 1503 C C . THR A 1 180 ? -13.509 -8.447 29.429 1.00 76.19 180 THR A C 1
ATOM 1505 O O . THR A 1 180 ? -13.983 -8.957 30.439 1.00 76.19 180 THR A O 1
ATOM 1508 N N . MET A 1 181 ? -14.157 -7.479 28.773 1.00 66.56 181 MET A N 1
ATOM 1509 C CA . MET A 1 181 ? -15.454 -6.973 29.230 1.00 66.56 181 MET A CA 1
ATOM 1510 C C . MET A 1 181 ? -16.535 -8.057 29.251 1.00 66.56 181 MET A C 1
ATOM 1512 O O . MET A 1 181 ? -17.312 -8.143 30.201 1.00 66.56 181 MET A O 1
ATOM 1516 N N . LYS A 1 182 ? -16.557 -8.920 28.229 1.00 61.03 182 LYS A N 1
ATOM 1517 C CA . LYS A 1 182 ? -17.459 -10.072 28.197 1.00 61.03 182 LYS A CA 1
ATOM 1518 C C . LYS A 1 182 ? -17.166 -11.035 29.355 1.00 61.03 182 LYS A C 1
ATOM 1520 O O . LYS A 1 182 ? -18.091 -11.530 29.981 1.00 61.03 182 LYS A O 1
ATOM 1525 N N . GLU A 1 183 ? -15.903 -11.286 29.679 1.00 62.88 183 GLU A N 1
ATOM 1526 C CA . GLU A 1 183 ? -15.542 -12.202 30.770 1.00 62.88 183 GLU A CA 1
ATOM 1527 C C . GLU A 1 183 ? -15.820 -11.647 32.170 1.00 62.88 183 GLU A C 1
ATOM 1529 O O . GLU A 1 183 ? -16.117 -12.424 33.069 1.00 62.88 183 GLU A O 1
ATOM 1534 N N . VAL A 1 184 ? -15.767 -10.327 32.367 1.00 60.69 184 VAL A N 1
ATOM 1535 C CA . VAL A 1 184 ? -16.021 -9.693 33.674 1.00 60.69 184 VAL A CA 1
ATOM 1536 C C . VAL A 1 184 ? -17.519 -9.518 33.953 1.00 60.69 184 VAL A C 1
ATOM 1538 O O . VAL A 1 184 ? -17.956 -9.691 35.090 1.00 60.69 184 VAL A O 1
ATOM 1541 N N . LEU A 1 185 ? -18.322 -9.209 32.930 1.00 56.03 185 LEU A N 1
ATOM 1542 C CA . LEU A 1 185 ? -19.756 -8.924 33.089 1.00 56.03 185 LEU A CA 1
ATOM 1543 C C . LEU A 1 185 ? -20.633 -10.188 33.160 1.00 56.03 185 LEU A C 1
ATOM 1545 O O . LEU A 1 185 ? -21.702 -10.164 33.765 1.00 56.03 185 LEU A O 1
ATOM 1549 N N . TYR A 1 186 ? -20.197 -11.309 32.577 1.00 54.41 186 TYR A N 1
ATOM 1550 C CA . TYR A 1 186 ? -20.976 -12.556 32.593 1.00 54.41 186 TYR A CA 1
ATOM 1551 C C . TYR A 1 186 ? -21.051 -13.222 33.987 1.00 54.41 186 TYR A C 1
ATOM 1553 O O . TYR A 1 186 ? -22.144 -13.631 34.380 1.00 54.41 186 TYR A O 1
ATOM 1561 N N . PRO A 1 187 ? -19.963 -13.316 34.779 1.00 52.72 187 PRO A N 1
ATOM 1562 C CA . PRO A 1 187 ? -20.017 -13.855 36.139 1.00 52.72 187 PRO A CA 1
ATOM 1563 C C . PRO A 1 187 ? -20.783 -12.957 37.117 1.00 52.72 187 PRO A C 1
ATOM 1565 O O . PRO A 1 187 ? -21.503 -13.471 37.970 1.00 52.72 187 PRO A O 1
ATOM 1568 N N . SER A 1 188 ? -20.666 -11.626 37.001 1.00 52.03 188 SER A N 1
ATOM 1569 C CA . SER A 1 188 ? -21.327 -10.693 37.927 1.00 52.03 188 SER A CA 1
ATOM 1570 C C . SER A 1 188 ? -22.849 -10.688 37.768 1.00 52.03 188 SER A C 1
ATOM 1572 O O . SER A 1 188 ? -23.566 -10.631 38.765 1.00 52.03 188 SER A O 1
ATOM 1574 N N . MET A 1 189 ? -23.352 -10.832 36.539 1.00 49.06 189 MET A N 1
ATOM 1575 C CA . MET A 1 189 ? -24.789 -10.918 36.268 1.00 49.06 189 MET A CA 1
ATOM 1576 C C . MET A 1 189 ? -25.425 -12.229 36.734 1.00 49.06 189 MET A C 1
ATOM 1578 O O . MET A 1 189 ? -26.546 -12.200 37.233 1.00 49.06 189 MET A O 1
ATOM 1582 N N . ILE A 1 190 ? -24.729 -13.368 36.614 1.00 49.47 190 ILE A N 1
ATOM 1583 C CA . ILE A 1 190 ? -25.227 -14.646 37.154 1.00 49.47 190 ILE A CA 1
ATOM 1584 C C . ILE A 1 190 ? -25.397 -14.534 38.674 1.00 49.47 190 ILE A C 1
ATOM 1586 O O . ILE A 1 190 ? -26.390 -15.000 39.221 1.00 49.47 190 ILE A O 1
ATOM 1590 N N . ILE A 1 191 ? -24.466 -13.859 39.351 1.00 48.81 191 ILE A N 1
ATOM 1591 C CA . ILE A 1 191 ? -24.540 -13.626 40.797 1.00 48.81 191 ILE A CA 1
ATOM 1592 C C . ILE A 1 191 ? -25.672 -12.642 41.150 1.00 48.81 191 ILE A C 1
ATOM 1594 O O . ILE A 1 191 ? -26.366 -12.865 42.134 1.00 48.81 191 ILE A O 1
ATOM 1598 N N . GLN A 1 192 ? -25.915 -11.603 40.342 1.00 43.62 192 GLN A N 1
ATOM 1599 C CA . GLN A 1 192 ? -27.019 -10.650 40.551 1.00 43.62 192 GLN A CA 1
ATOM 1600 C C . GLN A 1 192 ? -28.417 -11.193 40.217 1.00 43.62 192 GLN A C 1
ATOM 1602 O O . GLN A 1 192 ? -29.392 -10.640 40.703 1.00 43.62 192 GLN A O 1
ATOM 1607 N N . GLN A 1 193 ? -28.542 -12.235 39.391 1.00 44.78 193 GLN A N 1
ATOM 1608 C CA . GLN A 1 193 ? -29.826 -12.902 39.114 1.00 44.78 19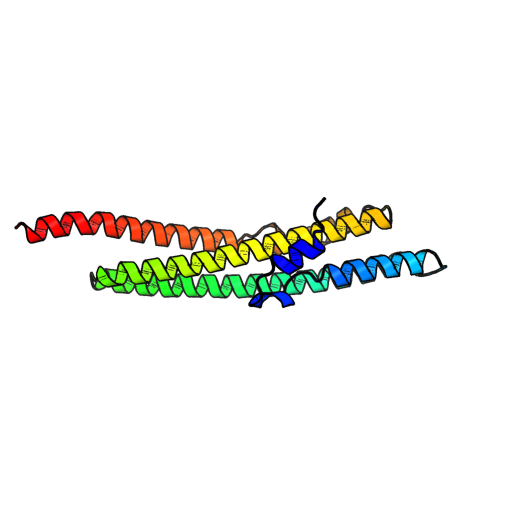3 GLN A CA 1
ATOM 1609 C C . GLN A 1 193 ? -30.141 -14.042 40.097 1.00 44.78 193 GLN A C 1
ATOM 1611 O O . GLN A 1 193 ? -31.259 -14.554 40.098 1.00 44.78 193 GLN A O 1
ATOM 1616 N N . LEU A 1 194 ? -29.164 -14.457 40.910 1.00 45.34 194 LEU A N 1
ATOM 1617 C CA . LEU A 1 194 ? -29.301 -15.493 41.941 1.00 45.34 194 LEU A CA 1
ATOM 1618 C C . LEU A 1 194 ? -29.457 -14.920 43.365 1.00 45.34 194 LEU A C 1
ATOM 1620 O O . LEU A 1 194 ? -29.553 -15.698 44.315 1.00 45.34 194 LEU A O 1
ATOM 1624 N N . LEU A 1 195 ? -29.488 -13.591 43.505 1.00 41.62 195 LEU A N 1
ATOM 1625 C CA . LEU A 1 195 ? -29.771 -12.838 44.733 1.00 41.62 195 LEU A CA 1
ATOM 1626 C C . LEU A 1 195 ? -31.060 -12.033 44.557 1.00 41.62 195 LEU A C 1
ATOM 1628 O O . LEU A 1 195 ? -31.822 -11.951 45.544 1.00 41.62 195 LEU A O 1
#

Mean predicted aligned error: 8.41 Å

Nearest PDB structures (foldseek):
  5ijj-assembly1_A  TM=7.371E-01  e=4.213E-06  Thermochaetoides thermophila
  8tyv-assembly2_A  TM=7.383E-01  e=8.804E-05  Homo sapiens
  8tyv-assembly1_B  TM=7.254E-01  e=8.804E-05  Homo sapiens
  7e40-assembly1_B  TM=7.192E-01  e=9.743E-05  Oryza sativa Japonica Group
  7e40-assembly2_D  TM=7.648E-01  e=1.840E-03  Oryza sativa Japonica Group

Radius of gyration: 23.86 Å; Cα contacts (8 Å, |Δi|>4): 105; chains: 1; bounding box: 54×34×78 Å

pLDDT: mean 83.13, std 12.91, range [41.62, 97.12]

Organism: Panicum virgatum (NCBI:txid38727)